Protein AF-A0A1V2YD77-F1 (afdb_monomer_lite)

Sequence (202 aa):
MKKLLLLTLISLTLCSCSNSQGATGESYEITDIARIEQYNQIAIDAVNKYFDITIDENLEFTKKALESYMPANDDTDELTYFANIFQASRALDDLVDGDISAYGVVLDANGVEINGLLVSILNDNLPIIEFTNEQLIQISETFLRKYDLIEDGDIITHIPAEKEFSSSSQITMQQFETTTHKFVIGISTQYNKVIYFEKVEK

pLDDT: mean 80.9, std 19.02, range [27.02, 97.94]

Foldseek 3Di:
DFDDPPPDVPPPPPPPPPPDPAEDKDKDWDPPPVVQVVQVVVQQVCCCVQFVDHDDPVDDWDKTKIFIWGDPDRPDHDTDGFWMKIKTADDCVPDDAQDWGMKIFIGGSVRPHTQKIATTTGHDDFDFADDDPVRVVVQVVCSCVVVVVDPDPWDKDKDPDDPPVDDDSQWDWTWIDTPFKIKIWIAGRRPRTTGIMGIDTD

Structure (mmCIF, N/CA/C/O backbone):
data_AF-A0A1V2YD77-F1
#
_entry.id   AF-A0A1V2YD77-F1
#
loop_
_atom_site.group_PDB
_atom_site.id
_atom_site.type_symbol
_atom_site.label_atom_id
_atom_site.label_alt_id
_atom_site.label_comp_id
_atom_site.label_asym_id
_atom_site.label_entity_id
_atom_site.label_seq_id
_atom_site.pdbx_PDB_ins_code
_atom_site.Cartn_x
_atom_site.Cartn_y
_atom_site.Cartn_z
_atom_site.occupancy
_atom_site.B_iso_or_equiv
_atom_site.auth_seq_id
_atom_site.auth_comp_id
_atom_site.auth_asym_id
_atom_site.auth_atom_id
_atom_site.pdbx_PDB_model_num
ATOM 1 N N . MET A 1 1 ? 1.797 26.488 -5.240 1.00 33.97 1 MET A N 1
ATOM 2 C CA . MET A 1 1 ? 2.794 25.435 -4.956 1.00 33.97 1 MET A CA 1
ATOM 3 C C . MET A 1 1 ? 2.011 24.158 -4.746 1.00 33.97 1 MET A C 1
ATOM 5 O O . MET A 1 1 ? 1.318 24.093 -3.739 1.00 33.97 1 MET A O 1
ATOM 9 N N . LYS A 1 2 ? 2.067 23.224 -5.703 1.00 28.14 2 LYS A N 1
ATOM 10 C CA . LYS A 1 2 ? 1.424 21.908 -5.588 1.00 28.14 2 LYS A CA 1
ATOM 11 C C . LYS A 1 2 ? 2.057 21.193 -4.385 1.00 28.14 2 LYS A C 1
ATOM 13 O O . LYS A 1 2 ? 3.286 21.106 -4.324 1.00 28.14 2 LYS A O 1
ATOM 18 N N . LYS A 1 3 ? 1.269 20.798 -3.382 1.00 28.50 3 LYS A N 1
ATOM 19 C CA . LYS A 1 3 ? 1.790 20.098 -2.198 1.00 28.50 3 LYS A CA 1
ATOM 20 C C . LYS A 1 3 ? 1.735 18.602 -2.471 1.00 28.50 3 LYS A C 1
ATOM 22 O O . LYS A 1 3 ? 0.666 18.012 -2.510 1.00 28.50 3 LYS A O 1
ATOM 27 N N . LEU A 1 4 ? 2.901 18.005 -2.684 1.00 31.98 4 LEU A N 1
ATOM 28 C CA . LEU A 1 4 ? 3.027 16.568 -2.866 1.00 31.98 4 LEU A CA 1
ATOM 29 C C . LEU A 1 4 ? 2.949 15.882 -1.502 1.00 31.98 4 LEU A C 1
ATOM 31 O O . LEU A 1 4 ? 3.769 16.147 -0.622 1.00 31.98 4 LEU A O 1
ATOM 35 N N . LEU A 1 5 ? 2.016 14.950 -1.358 1.00 34.91 5 LEU A N 1
ATOM 36 C CA . LEU A 1 5 ? 2.209 13.839 -0.442 1.00 34.91 5 LEU A CA 1
ATOM 37 C C . LEU A 1 5 ? 3.163 12.860 -1.113 1.00 34.91 5 LEU A C 1
ATOM 39 O O . LEU A 1 5 ? 2.752 11.982 -1.872 1.00 34.91 5 LEU A O 1
ATOM 43 N N . LEU A 1 6 ? 4.456 13.042 -0.847 1.00 31.81 6 LEU A N 1
ATOM 44 C CA . LEU A 1 6 ? 5.418 11.971 -1.038 1.00 31.81 6 LEU A CA 1
ATOM 45 C C . LEU A 1 6 ? 5.250 11.035 0.164 1.00 31.81 6 LEU A C 1
ATOM 47 O O . LEU A 1 6 ? 6.012 11.088 1.124 1.00 31.81 6 LEU A O 1
ATOM 51 N N . LEU A 1 7 ? 4.186 10.230 0.146 1.00 40.16 7 LEU A N 1
ATOM 52 C CA . LEU A 1 7 ? 4.217 8.969 0.872 1.00 40.16 7 LEU A CA 1
ATOM 53 C C . LEU A 1 7 ? 5.247 8.126 0.128 1.00 40.16 7 LEU A C 1
ATOM 55 O O . LEU A 1 7 ? 4.972 7.564 -0.928 1.00 40.16 7 LEU A O 1
ATOM 59 N N . THR A 1 8 ? 6.474 8.119 0.621 1.00 40.31 8 THR A N 1
ATOM 60 C CA . THR A 1 8 ? 7.371 7.007 0.333 1.00 40.31 8 THR A CA 1
ATOM 61 C C . THR A 1 8 ? 6.698 5.778 0.946 1.00 40.31 8 THR A C 1
ATOM 63 O O . THR A 1 8 ? 6.202 5.889 2.065 1.00 40.31 8 THR A O 1
ATOM 66 N N . LEU A 1 9 ? 6.638 4.629 0.259 1.00 45.47 9 LEU A N 1
ATOM 67 C CA . LEU A 1 9 ? 6.442 3.362 0.977 1.00 45.47 9 LEU A CA 1
ATOM 68 C C . LEU A 1 9 ? 7.599 3.297 1.955 1.00 45.47 9 LEU A C 1
ATOM 70 O O . LEU A 1 9 ? 8.756 3.174 1.546 1.00 45.47 9 LEU A O 1
ATOM 74 N N . ILE A 1 10 ? 7.300 3.533 3.225 1.00 47.22 10 ILE A N 1
ATOM 75 C CA . ILE A 1 10 ? 8.320 3.525 4.242 1.00 47.22 10 ILE A CA 1
ATOM 76 C C . ILE A 1 10 ? 8.457 2.050 4.582 1.00 47.22 10 ILE A C 1
ATOM 78 O O . ILE A 1 10 ? 7.918 1.560 5.557 1.00 47.22 10 ILE A O 1
ATOM 82 N N . SER A 1 11 ? 9.256 1.315 3.817 1.00 39.91 11 SER A N 1
ATOM 83 C CA . SER A 1 11 ? 9.717 -0.015 4.232 1.00 39.91 11 SER A CA 1
ATOM 84 C C . SER A 1 11 ? 10.620 0.036 5.489 1.00 39.91 11 SER A C 1
ATOM 86 O O . SER A 1 11 ? 11.461 -0.831 5.684 1.00 39.91 11 SER A O 1
ATOM 88 N N . LEU A 1 12 ? 10.491 1.080 6.320 1.00 39.88 12 LEU A N 1
ATOM 89 C CA . LEU A 1 12 ? 11.223 1.359 7.553 1.00 39.88 12 LEU A CA 1
ATOM 90 C C . LEU A 1 12 ? 10.279 1.594 8.760 1.00 39.88 12 LEU A C 1
ATOM 92 O O . LEU A 1 12 ? 10.775 1.793 9.864 1.00 39.88 12 LEU A O 1
ATOM 96 N N . THR A 1 13 ? 8.941 1.585 8.618 1.00 39.38 13 THR A N 1
ATOM 97 C CA . THR A 1 13 ? 8.031 2.134 9.655 1.00 39.38 13 THR A CA 1
ATOM 98 C C . THR A 1 13 ? 7.687 1.249 10.849 1.00 39.38 13 THR A C 1
ATOM 100 O O . THR A 1 13 ? 6.841 1.642 11.651 1.00 39.38 13 THR A O 1
ATOM 103 N N . LEU A 1 14 ? 8.357 0.113 11.055 1.00 37.72 14 LEU A N 1
ATOM 104 C CA . LEU A 1 14 ? 8.228 -0.641 12.313 1.00 37.72 14 LEU A CA 1
ATOM 105 C C . LEU A 1 14 ? 9.548 -1.062 12.962 1.00 37.72 14 LEU A C 1
ATOM 107 O O . LEU A 1 14 ? 9.517 -1.718 14.005 1.00 37.72 14 LEU A O 1
ATOM 111 N N . CYS A 1 15 ? 10.692 -0.578 12.464 1.00 31.86 15 CYS A N 1
ATOM 112 C CA . CYS A 1 15 ? 11.858 -0.461 13.328 1.00 31.86 15 CYS A CA 1
ATOM 113 C C . CYS A 1 15 ? 11.524 0.605 14.371 1.00 31.86 15 CYS A C 1
ATOM 115 O O . CYS A 1 15 ? 11.662 1.803 14.134 1.00 31.86 15 CYS A O 1
ATOM 117 N N . SER A 1 16 ? 11.057 0.168 15.540 1.00 27.02 16 SER A N 1
ATOM 118 C CA . SER A 1 16 ? 11.283 0.918 16.763 1.00 27.02 16 SER A CA 1
ATOM 119 C C . SER A 1 16 ? 12.749 1.334 16.750 1.00 27.02 16 SER A C 1
ATOM 121 O O . SER A 1 16 ? 13.630 0.494 16.905 1.00 27.02 16 SER A O 1
ATOM 123 N N . CYS A 1 17 ? 13.010 2.617 16.509 1.00 30.17 17 CYS A N 1
ATOM 124 C CA . CYS A 1 17 ? 14.312 3.224 16.700 1.00 30.17 17 CYS A CA 1
ATOM 125 C C . CYS A 1 17 ? 14.641 3.171 18.199 1.00 30.17 17 CYS A C 1
ATOM 127 O O . CYS A 1 17 ? 14.583 4.178 18.901 1.00 30.17 17 CYS A O 1
ATOM 129 N N . SER A 1 18 ? 14.993 1.995 18.721 1.00 27.50 18 SER A N 1
ATOM 130 C CA . SER A 1 18 ? 15.997 1.959 19.768 1.00 27.50 18 SER A CA 1
ATOM 131 C C . SER A 1 18 ? 17.297 2.380 19.103 1.00 27.50 18 SER A C 1
ATOM 133 O O . SER A 1 18 ? 17.710 1.799 18.108 1.00 27.50 18 SER A O 1
ATOM 135 N N . ASN A 1 19 ? 17.896 3.441 19.631 1.00 34.75 19 ASN A N 1
ATOM 136 C CA . ASN A 1 19 ? 19.157 4.032 19.201 1.00 34.75 19 ASN A CA 1
ATOM 137 C C . ASN A 1 19 ? 20.363 3.072 19.352 1.00 34.75 19 ASN A C 1
ATOM 139 O O . ASN A 1 19 ? 21.314 3.400 20.063 1.00 34.75 19 ASN A O 1
ATOM 143 N N . SER A 1 20 ? 20.360 1.899 18.720 1.00 31.45 20 SER A N 1
ATOM 144 C CA . SER A 1 20 ? 21.562 1.089 18.526 1.00 31.45 20 SER A CA 1
ATOM 145 C C . SER A 1 20 ? 22.173 1.456 17.174 1.00 31.45 20 SER A C 1
ATOM 147 O O . SER A 1 20 ? 21.648 1.172 16.103 1.00 31.45 20 SER A O 1
ATOM 149 N N . GLN A 1 21 ? 23.301 2.163 17.232 1.00 38.38 21 GLN A N 1
ATOM 150 C CA . GLN A 1 21 ? 24.232 2.246 16.111 1.00 38.38 21 GLN A CA 1
ATOM 151 C C . GLN A 1 21 ? 24.620 0.812 15.731 1.00 38.38 21 GLN A C 1
ATOM 153 O O . GLN A 1 21 ? 25.198 0.124 16.569 1.00 38.38 21 GLN A O 1
ATOM 158 N N . GLY A 1 22 ? 24.308 0.356 14.519 1.00 39.69 22 GLY A N 1
ATOM 159 C CA . GLY A 1 22 ? 24.700 -0.994 14.117 1.00 39.69 22 GLY A CA 1
ATOM 160 C C . GLY A 1 22 ? 24.403 -1.325 12.669 1.00 39.69 22 GLY A C 1
ATOM 161 O O . GLY A 1 22 ? 25.321 -1.346 11.861 1.00 39.69 22 GLY A O 1
ATOM 162 N N . ALA A 1 23 ? 23.137 -1.534 12.322 1.00 42.88 23 ALA A N 1
ATOM 163 C CA . ALA A 1 23 ? 22.804 -2.131 11.038 1.00 42.88 23 ALA A CA 1
ATOM 164 C C . ALA A 1 23 ? 21.654 -1.373 10.358 1.00 42.88 23 ALA A C 1
ATOM 166 O O . ALA A 1 23 ? 20.508 -1.386 1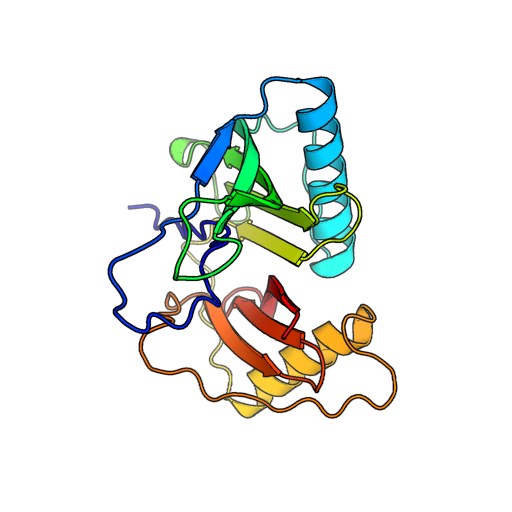0.801 1.00 42.88 23 ALA A O 1
ATOM 167 N N . THR A 1 24 ? 21.973 -0.648 9.287 1.00 60.59 24 THR A N 1
ATOM 168 C CA . THR A 1 24 ? 20.973 -0.033 8.407 1.00 60.59 24 THR A CA 1
ATOM 169 C C . THR A 1 24 ? 20.653 -1.009 7.287 1.00 60.59 24 THR A C 1
ATOM 171 O O . THR A 1 24 ? 21.578 -1.522 6.663 1.00 60.59 24 THR A O 1
ATOM 174 N N . GLY A 1 25 ? 19.369 -1.249 7.014 1.00 68.62 25 GLY A N 1
ATOM 175 C CA . GLY A 1 25 ? 18.967 -2.052 5.860 1.00 68.62 25 GLY A CA 1
ATOM 176 C C . GLY A 1 25 ? 19.518 -1.499 4.542 1.00 68.62 25 GLY A C 1
ATOM 177 O O . GLY A 1 25 ? 19.834 -0.312 4.425 1.00 68.62 25 GLY A O 1
ATOM 178 N N . GLU A 1 26 ? 19.611 -2.366 3.540 1.00 80.75 26 GLU A N 1
ATOM 179 C CA . GLU A 1 26 ? 20.078 -2.014 2.200 1.00 80.75 26 GLU A CA 1
ATOM 180 C C . GLU A 1 26 ? 18.960 -2.173 1.171 1.00 80.75 26 GLU A C 1
ATOM 182 O O . GLU A 1 26 ? 17.957 -2.857 1.386 1.00 80.75 26 GLU A O 1
ATOM 187 N N . SER A 1 27 ? 19.095 -1.496 0.033 1.00 82.38 27 SER A N 1
ATOM 188 C CA . SER A 1 27 ? 18.156 -1.655 -1.073 1.00 82.38 27 SER A CA 1
ATOM 189 C C . SER A 1 27 ? 18.864 -1.596 -2.413 1.00 82.38 27 SER A C 1
ATOM 191 O O . SER A 1 27 ? 19.685 -0.711 -2.658 1.00 82.38 27 SER A O 1
ATOM 193 N N . TYR A 1 28 ? 18.501 -2.524 -3.290 1.00 86.50 28 TYR A N 1
ATOM 194 C CA . TYR A 1 28 ? 19.116 -2.716 -4.595 1.00 86.50 28 TYR A CA 1
ATOM 195 C C . TYR A 1 28 ? 18.073 -2.553 -5.688 1.00 86.50 28 TYR A C 1
ATOM 197 O O . TYR A 1 28 ? 16.968 -3.076 -5.590 1.00 86.50 28 TYR A O 1
ATOM 205 N N . GLU A 1 29 ? 18.409 -1.804 -6.733 1.00 91.12 29 GLU A N 1
ATOM 206 C CA . GLU A 1 29 ? 17.484 -1.565 -7.835 1.00 91.12 29 GLU A CA 1
ATOM 207 C C . GLU A 1 29 ? 17.306 -2.812 -8.700 1.00 91.12 29 GLU A C 1
ATOM 209 O O . GLU A 1 29 ? 18.272 -3.434 -9.148 1.00 91.12 29 GLU A O 1
ATOM 214 N N . ILE A 1 30 ? 16.048 -3.151 -8.966 1.00 90.88 30 ILE A N 1
ATOM 215 C CA . ILE A 1 30 ? 15.689 -4.194 -9.917 1.00 90.88 30 ILE A CA 1
ATOM 216 C C . ILE A 1 30 ? 15.763 -3.577 -11.310 1.00 90.88 30 ILE A C 1
ATOM 218 O O . ILE A 1 30 ? 15.073 -2.605 -11.599 1.00 90.88 30 ILE A O 1
ATOM 222 N N . THR A 1 31 ? 16.588 -4.158 -12.179 1.00 95.50 31 THR A N 1
ATOM 223 C CA . THR A 1 31 ? 16.762 -3.712 -13.576 1.00 95.50 31 THR A CA 1
ATOM 224 C C . THR A 1 31 ? 16.041 -4.605 -14.588 1.00 95.50 31 THR A C 1
ATOM 226 O O . THR A 1 31 ? 15.964 -4.269 -15.770 1.00 95.50 31 THR A O 1
ATOM 229 N N . ASP A 1 32 ? 15.490 -5.734 -14.136 1.00 97.31 32 ASP A N 1
ATOM 230 C CA . ASP A 1 32 ? 14.681 -6.628 -14.960 1.00 97.31 32 ASP A CA 1
ATOM 231 C C . ASP A 1 32 ? 13.315 -5.995 -15.260 1.00 97.31 32 ASP A C 1
ATOM 233 O O . ASP A 1 32 ? 12.435 -5.924 -14.401 1.00 97.31 32 ASP A O 1
ATOM 237 N N . ILE A 1 33 ? 13.138 -5.567 -16.511 1.00 96.69 33 ILE A N 1
ATOM 238 C CA . ILE A 1 33 ? 11.918 -4.918 -17.000 1.00 96.69 33 ILE A CA 1
ATOM 239 C C . ILE A 1 33 ? 10.693 -5.824 -16.832 1.00 96.69 33 ILE A C 1
ATOM 241 O O . ILE A 1 33 ? 9.630 -5.331 -16.462 1.00 96.69 33 ILE A O 1
ATOM 245 N N . ALA A 1 34 ? 10.816 -7.136 -17.055 1.00 97.31 34 ALA A N 1
ATOM 246 C CA . ALA A 1 34 ? 9.675 -8.041 -16.929 1.00 97.31 34 ALA A CA 1
ATOM 247 C C . ALA A 1 34 ? 9.186 -8.115 -15.475 1.00 97.31 34 ALA A C 1
ATOM 249 O O . ALA A 1 34 ? 7.982 -8.085 -15.223 1.00 97.31 34 ALA A O 1
ATOM 250 N N . ARG A 1 35 ? 10.121 -8.136 -14.518 1.00 95.44 35 ARG A N 1
ATOM 251 C CA . ARG A 1 35 ? 9.813 -8.112 -13.083 1.00 95.44 35 ARG A CA 1
ATOM 252 C C . ARG A 1 35 ? 9.215 -6.775 -12.645 1.00 95.44 35 ARG A C 1
ATOM 254 O O . ARG A 1 35 ? 8.254 -6.762 -11.880 1.00 95.44 35 ARG A O 1
ATOM 261 N N . ILE A 1 36 ? 9.730 -5.657 -13.162 1.00 96.56 36 ILE A N 1
ATOM 262 C CA . ILE A 1 36 ? 9.160 -4.322 -12.911 1.00 96.56 36 ILE A CA 1
ATOM 263 C C . ILE A 1 36 ? 7.708 -4.257 -13.401 1.00 96.56 36 ILE A C 1
ATOM 265 O O . ILE A 1 36 ? 6.841 -3.787 -12.667 1.00 96.56 36 ILE A O 1
ATOM 269 N N . GLU A 1 37 ? 7.422 -4.743 -14.612 1.00 96.56 37 GLU A N 1
ATOM 270 C CA . GLU A 1 37 ? 6.060 -4.742 -15.162 1.00 96.56 37 GLU A CA 1
ATOM 271 C C . GLU A 1 37 ? 5.122 -5.709 -14.428 1.00 96.56 37 GLU A C 1
ATOM 273 O O . GLU A 1 37 ? 3.953 -5.391 -14.213 1.00 96.56 37 GLU A O 1
ATOM 278 N N . GLN A 1 38 ? 5.630 -6.851 -13.958 1.00 96.88 38 GLN A N 1
ATOM 279 C CA . GLN A 1 38 ? 4.863 -7.742 -13.088 1.00 96.88 38 GLN A CA 1
ATOM 280 C C . GLN A 1 38 ? 4.454 -7.036 -11.788 1.00 96.88 38 GLN A C 1
ATOM 282 O O . GLN A 1 38 ? 3.286 -7.081 -11.405 1.00 96.88 38 GLN A O 1
ATOM 287 N N . TYR A 1 39 ? 5.390 -6.364 -11.113 1.00 96.56 39 TYR A N 1
ATOM 288 C CA . TYR A 1 39 ? 5.086 -5.632 -9.880 1.00 96.56 39 TYR A CA 1
ATOM 289 C C . TYR A 1 39 ? 4.179 -4.429 -10.124 1.00 96.56 39 TYR A C 1
ATOM 291 O O . TYR A 1 39 ? 3.323 -4.135 -9.291 1.00 96.56 39 TYR A O 1
ATOM 299 N N . ASN A 1 40 ? 4.307 -3.781 -11.284 1.00 96.69 40 ASN A N 1
ATOM 300 C CA . ASN A 1 40 ? 3.376 -2.752 -11.721 1.00 96.69 40 ASN A CA 1
ATOM 301 C C . ASN A 1 40 ? 1.941 -3.284 -11.796 1.00 96.69 40 ASN A C 1
ATOM 303 O O . ASN A 1 40 ? 1.039 -2.667 -11.231 1.00 96.69 40 ASN A O 1
ATOM 307 N N . GLN A 1 41 ? 1.735 -4.440 -12.433 1.00 97.62 41 GLN A N 1
ATOM 308 C CA . GLN A 1 41 ? 0.405 -5.039 -12.533 1.00 97.62 41 GLN A CA 1
ATOM 309 C C . GLN A 1 41 ? -0.148 -5.427 -11.159 1.00 97.62 41 GLN A C 1
ATOM 311 O O . GLN A 1 41 ? -1.294 -5.111 -10.853 1.00 97.62 41 GLN A O 1
ATOM 316 N N . ILE A 1 42 ? 0.679 -6.034 -10.299 1.00 97.94 42 ILE A N 1
ATOM 317 C CA . ILE A 1 42 ? 0.280 -6.364 -8.922 1.00 97.94 42 ILE A CA 1
ATOM 318 C C . ILE A 1 42 ? -0.154 -5.099 -8.172 1.00 97.94 42 ILE A C 1
ATOM 320 O O . ILE A 1 42 ? -1.174 -5.114 -7.486 1.00 97.94 42 ILE A O 1
ATOM 324 N N . ALA A 1 43 ? 0.583 -3.995 -8.315 1.00 96.75 43 ALA A N 1
ATOM 325 C CA . ALA A 1 43 ? 0.234 -2.731 -7.679 1.00 96.75 43 ALA A CA 1
ATOM 326 C C . ALA A 1 43 ? -1.094 -2.162 -8.208 1.00 96.75 43 ALA A C 1
ATOM 328 O O . ALA A 1 43 ? -1.914 -1.712 -7.411 1.00 96.75 43 ALA A O 1
ATOM 329 N N . ILE A 1 44 ? -1.334 -2.207 -9.523 1.00 97.56 44 ILE A N 1
ATOM 330 C CA . ILE A 1 44 ? -2.591 -1.754 -10.144 1.00 97.56 44 ILE A CA 1
ATOM 331 C C . ILE A 1 44 ? -3.775 -2.582 -9.631 1.00 97.56 44 ILE A C 1
ATOM 333 O O . ILE A 1 44 ? -4.759 -2.017 -9.144 1.00 97.56 44 ILE A O 1
ATOM 337 N N . ASP A 1 45 ? -3.655 -3.909 -9.676 1.00 97.94 45 ASP A N 1
ATOM 338 C CA . ASP A 1 45 ? -4.692 -4.835 -9.219 1.00 97.94 45 ASP A CA 1
ATOM 339 C C . ASP A 1 45 ? -4.976 -4.642 -7.722 1.00 97.94 45 ASP A C 1
ATOM 341 O O . ASP A 1 45 ? -6.131 -4.635 -7.288 1.00 97.94 45 ASP A O 1
ATOM 345 N N . ALA A 1 46 ? -3.930 -4.422 -6.922 1.00 97.50 46 ALA A N 1
ATOM 346 C CA . ALA A 1 46 ? -4.044 -4.151 -5.497 1.00 97.50 46 ALA A CA 1
ATOM 347 C C . ALA A 1 46 ? -4.725 -2.807 -5.210 1.00 97.50 46 ALA A C 1
ATOM 349 O O . ALA A 1 46 ? -5.637 -2.757 -4.386 1.00 97.50 46 ALA A O 1
ATOM 350 N N . VAL A 1 47 ? -4.346 -1.723 -5.893 1.00 96.94 47 VAL A N 1
ATOM 351 C CA . VAL A 1 47 ? -5.013 -0.417 -5.741 1.00 96.94 47 VAL A CA 1
ATOM 352 C C . VAL A 1 47 ? -6.497 -0.529 -6.093 1.00 96.94 47 VAL A C 1
ATOM 354 O O . VAL A 1 47 ? -7.342 -0.024 -5.348 1.00 96.94 47 VAL A O 1
ATOM 357 N N . ASN A 1 48 ? -6.831 -1.252 -7.164 1.00 97.06 48 ASN A N 1
ATOM 358 C CA . ASN A 1 48 ? -8.219 -1.502 -7.534 1.00 97.06 48 ASN A CA 1
ATOM 359 C C . ASN A 1 48 ? -8.965 -2.296 -6.457 1.00 97.06 48 ASN A C 1
ATOM 361 O O . ASN A 1 48 ? -10.018 -1.861 -5.993 1.00 97.06 48 ASN A O 1
ATOM 365 N N . LYS A 1 49 ? -8.387 -3.412 -6.001 1.00 96.94 49 LYS A N 1
ATOM 366 C CA . LYS A 1 49 ? -8.990 -4.285 -4.990 1.00 96.94 49 LYS A CA 1
ATOM 367 C C . LYS A 1 49 ? -9.173 -3.578 -3.650 1.00 96.94 49 LYS A C 1
ATOM 369 O O . LYS A 1 49 ? -10.279 -3.574 -3.123 1.00 96.94 49 LYS A O 1
ATOM 374 N N . TYR A 1 50 ? -8.104 -3.028 -3.076 1.00 96.75 50 TYR A N 1
ATOM 375 C CA . TYR A 1 50 ? -8.094 -2.532 -1.699 1.00 96.75 50 TYR A CA 1
ATOM 376 C C . TYR A 1 50 ? -8.687 -1.124 -1.590 1.00 96.75 50 TYR A C 1
ATOM 378 O O . TYR A 1 50 ? -9.457 -0.852 -0.665 1.00 96.75 50 TYR A O 1
ATOM 386 N N . PHE A 1 51 ? -8.394 -0.232 -2.538 1.00 95.19 51 PHE A N 1
ATOM 387 C CA . PHE A 1 51 ? -8.803 1.173 -2.442 1.00 95.19 51 PHE A CA 1
ATOM 388 C C . PHE A 1 51 ? -9.988 1.545 -3.340 1.00 95.19 51 PHE A C 1
ATOM 390 O O . PHE A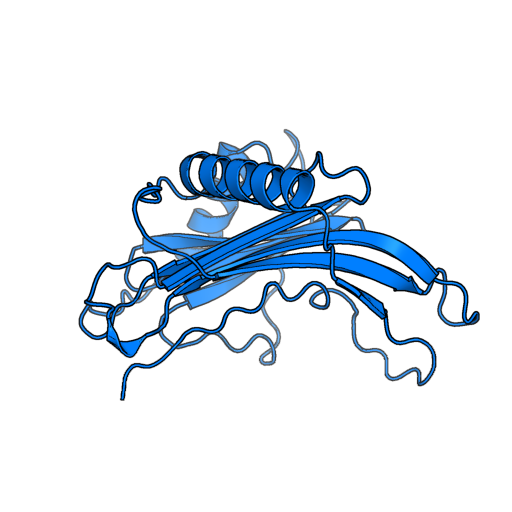 1 51 ? -10.527 2.650 -3.201 1.00 95.19 51 PHE A O 1
ATOM 397 N N . ASP A 1 52 ? -10.446 0.631 -4.207 1.00 94.19 52 ASP A N 1
ATOM 398 C CA . ASP A 1 52 ? -11.523 0.899 -5.167 1.00 94.19 52 ASP A CA 1
ATOM 399 C C . ASP A 1 52 ? -11.181 2.135 -6.024 1.00 94.19 52 ASP A C 1
ATOM 401 O O . ASP A 1 52 ? -11.917 3.124 -6.100 1.00 94.19 52 ASP A O 1
ATOM 405 N N . ILE A 1 53 ? -9.966 2.117 -6.580 1.00 93.69 53 ILE A N 1
ATOM 406 C CA . ILE A 1 53 ? -9.398 3.162 -7.437 1.00 93.69 53 ILE A CA 1
ATOM 407 C C . ILE A 1 53 ? -8.878 2.502 -8.714 1.00 93.69 53 ILE A C 1
ATOM 409 O O . ILE A 1 53 ? -8.181 1.494 -8.670 1.00 93.69 53 ILE A O 1
ATOM 413 N N . THR A 1 54 ? -9.226 3.065 -9.870 1.00 94.44 54 THR A N 1
ATOM 414 C CA . THR A 1 54 ? -8.741 2.578 -11.170 1.00 94.44 54 THR A CA 1
ATOM 415 C C . THR A 1 54 ? -7.532 3.396 -11.604 1.00 94.44 54 THR A C 1
ATOM 417 O O . THR A 1 54 ? -7.598 4.624 -11.622 1.00 94.44 54 THR A O 1
ATOM 420 N N . ILE A 1 55 ? -6.443 2.714 -11.956 1.00 93.25 55 ILE A N 1
ATOM 421 C CA . ILE A 1 55 ? -5.254 3.318 -12.561 1.00 93.25 55 ILE A CA 1
ATOM 422 C C . ILE A 1 55 ? -5.436 3.280 -14.079 1.00 93.25 55 ILE A C 1
ATOM 424 O O . ILE A 1 55 ? -5.705 2.217 -14.633 1.00 93.25 55 ILE A O 1
ATOM 428 N N . ASP A 1 56 ? -5.311 4.424 -14.753 1.00 89.50 56 ASP A N 1
ATOM 429 C CA . ASP A 1 56 ? -5.300 4.459 -16.219 1.00 89.50 56 ASP A CA 1
ATOM 430 C C . ASP A 1 56 ? -3.924 4.026 -16.735 1.00 89.50 56 ASP A C 1
ATOM 432 O O . ASP A 1 56 ? -2.939 4.758 -16.629 1.00 89.50 56 ASP A O 1
ATOM 436 N N . GLU A 1 57 ? -3.871 2.821 -17.294 1.00 87.06 57 GLU A N 1
ATOM 437 C CA . GLU A 1 57 ? -2.659 2.195 -17.827 1.00 87.06 57 GLU A CA 1
ATOM 438 C C . GLU A 1 57 ? -2.101 2.897 -19.074 1.00 87.06 57 GLU A C 1
ATOM 440 O O . GLU A 1 57 ? -0.953 2.665 -19.446 1.00 87.06 57 GLU A O 1
ATOM 445 N N . ASN A 1 58 ? -2.882 3.770 -19.722 1.00 88.00 58 ASN A N 1
ATOM 446 C CA . ASN A 1 58 ? -2.409 4.542 -20.874 1.00 88.00 58 ASN A CA 1
ATOM 447 C C . ASN A 1 58 ? -1.558 5.751 -20.464 1.00 88.00 58 ASN A C 1
ATOM 449 O O . ASN A 1 58 ? -0.953 6.396 -21.323 1.00 88.00 58 ASN A O 1
ATOM 453 N N . LEU A 1 59 ? -1.534 6.092 -19.174 1.00 87.25 59 LEU A N 1
ATOM 454 C CA . LEU A 1 59 ? -0.713 7.177 -18.658 1.00 87.25 59 LEU A CA 1
ATOM 455 C C . LEU A 1 59 ? 0.723 6.699 -18.446 1.00 87.25 59 LEU A C 1
ATOM 457 O O . LEU A 1 59 ? 0.978 5.639 -17.877 1.00 87.25 59 LEU A O 1
ATOM 461 N N . GLU A 1 60 ? 1.682 7.523 -18.858 1.00 89.12 60 GLU A N 1
ATOM 462 C CA . GLU A 1 60 ? 3.092 7.229 -18.626 1.00 89.12 60 GLU A CA 1
ATOM 463 C C . GLU A 1 60 ? 3.464 7.500 -17.164 1.00 89.12 60 GLU A C 1
ATOM 465 O O . GLU A 1 60 ? 3.441 8.642 -16.698 1.00 89.12 60 GLU A O 1
ATOM 470 N N . PHE A 1 61 ? 3.843 6.439 -16.450 1.00 90.50 61 PHE A N 1
ATOM 471 C CA . PHE A 1 61 ? 4.441 6.506 -15.119 1.00 90.50 61 PHE A CA 1
ATOM 472 C C . PHE A 1 61 ? 5.932 6.173 -15.191 1.00 90.50 61 PHE A C 1
ATOM 474 O O . PHE A 1 61 ? 6.345 5.223 -15.857 1.00 90.50 61 PHE A O 1
ATOM 481 N N . THR A 1 62 ? 6.744 6.907 -14.432 1.00 92.69 62 THR A N 1
ATOM 482 C CA . THR A 1 62 ? 8.111 6.484 -14.120 1.00 92.69 62 THR A CA 1
ATOM 483 C C . THR A 1 62 ? 8.039 5.358 -13.099 1.00 92.69 62 THR A C 1
ATOM 485 O O . THR A 1 62 ? 7.603 5.576 -11.969 1.00 92.69 62 THR A O 1
ATOM 488 N N . LYS A 1 63 ? 8.452 4.156 -13.502 1.00 93.44 63 LYS A N 1
ATOM 489 C CA . LYS A 1 63 ? 8.419 2.945 -12.676 1.00 93.44 63 LYS A CA 1
ATOM 490 C C . LYS A 1 63 ? 9.789 2.689 -12.061 1.00 93.44 63 LYS A C 1
ATOM 492 O O . LYS A 1 63 ? 10.807 2.823 -12.737 1.00 93.44 63 LYS A O 1
ATOM 497 N N . LYS A 1 64 ? 9.814 2.295 -10.792 1.00 90.94 64 LYS A N 1
ATOM 498 C CA . LYS A 1 64 ? 11.021 1.879 -10.076 1.00 90.94 64 LYS A CA 1
ATOM 499 C C . LYS A 1 64 ? 10.694 0.705 -9.168 1.00 90.94 64 LYS A C 1
ATOM 501 O O . LYS A 1 64 ? 9.685 0.740 -8.467 1.00 90.94 64 LYS A O 1
ATOM 506 N N . ALA A 1 65 ? 11.571 -0.293 -9.145 1.00 92.31 65 ALA A N 1
ATOM 507 C CA . ALA A 1 65 ? 11.467 -1.413 -8.224 1.00 92.31 65 ALA A CA 1
ATOM 508 C C . ALA A 1 65 ? 12.789 -1.658 -7.485 1.00 92.31 65 ALA A C 1
ATOM 510 O O . ALA A 1 65 ? 13.869 -1.410 -8.023 1.00 92.31 65 ALA A O 1
ATOM 511 N N . LEU A 1 66 ? 12.693 -2.119 -6.242 1.00 91.06 66 LEU A N 1
ATOM 512 C CA . LEU A 1 66 ? 13.810 -2.353 -5.336 1.00 91.06 66 LEU A CA 1
ATOM 513 C C . LEU A 1 66 ? 13.654 -3.707 -4.641 1.00 91.06 66 LEU A C 1
ATOM 515 O O . LEU A 1 66 ? 12.554 -4.076 -4.235 1.00 91.06 66 LEU A O 1
ATOM 519 N N . GLU A 1 67 ? 14.762 -4.403 -4.438 1.00 89.25 67 GLU A N 1
ATOM 520 C CA . GLU A 1 67 ? 14.888 -5.439 -3.417 1.00 89.25 67 GLU A CA 1
ATOM 521 C C . GLU A 1 67 ? 15.355 -4.782 -2.121 1.00 89.25 67 GLU A C 1
ATOM 523 O O . GLU A 1 67 ? 16.313 -4.011 -2.137 1.00 89.25 67 GLU A O 1
ATOM 528 N N . SER A 1 68 ? 14.686 -5.074 -1.012 1.00 86.25 68 SER A N 1
ATOM 529 C CA . SER A 1 68 ? 14.996 -4.537 0.308 1.00 86.25 68 SER A CA 1
ATOM 530 C C . SER A 1 68 ? 15.534 -5.639 1.208 1.00 86.25 68 SER A C 1
ATOM 532 O O . SER A 1 68 ? 14.963 -6.730 1.281 1.00 86.25 68 SER A O 1
ATOM 534 N N . TYR A 1 69 ? 16.633 -5.340 1.889 1.00 85.31 69 TYR A N 1
ATOM 535 C CA . TYR A 1 69 ? 17.324 -6.244 2.789 1.00 85.31 69 TYR A CA 1
ATOM 536 C C . TYR A 1 69 ? 17.399 -5.614 4.175 1.00 85.31 69 TYR A C 1
ATOM 538 O O . TYR A 1 69 ? 17.692 -4.424 4.310 1.00 85.31 69 TYR A O 1
ATOM 546 N N . MET A 1 70 ? 17.156 -6.416 5.204 1.00 80.81 70 MET A N 1
ATOM 547 C CA . MET A 1 70 ? 17.220 -5.990 6.599 1.00 80.81 70 MET A CA 1
ATOM 548 C C . MET A 1 70 ? 18.289 -6.779 7.353 1.00 80.81 70 MET A C 1
ATOM 550 O O . MET A 1 70 ? 18.559 -7.924 6.989 1.00 80.81 70 MET A O 1
ATOM 554 N N . PRO A 1 71 ? 18.892 -6.204 8.403 1.00 76.25 71 PRO A N 1
ATOM 555 C CA . PRO A 1 71 ? 19.799 -6.944 9.272 1.00 76.25 71 PRO A CA 1
ATOM 556 C C . PRO A 1 71 ? 19.108 -8.183 9.843 1.00 76.25 71 PRO A C 1
ATOM 558 O O . PRO A 1 71 ? 17.976 -8.100 10.318 1.00 76.25 71 PRO A O 1
ATOM 561 N N . ALA A 1 72 ? 19.779 -9.333 9.801 1.00 72.31 72 ALA A N 1
ATOM 562 C CA . ALA A 1 72 ? 19.259 -10.573 10.377 1.00 72.31 72 ALA A CA 1
ATOM 563 C C . ALA A 1 72 ? 19.132 -10.482 11.910 1.00 72.31 72 ALA A C 1
ATOM 565 O O . ALA A 1 72 ? 18.285 -11.136 12.518 1.00 72.31 72 ALA A O 1
ATOM 566 N N . ASN A 1 73 ? 20.004 -9.689 12.535 1.00 70.50 73 ASN A N 1
ATOM 567 C CA . ASN A 1 73 ? 19.987 -9.316 13.945 1.00 70.50 73 ASN A CA 1
ATOM 568 C C . ASN A 1 73 ? 20.845 -8.052 14.146 1.00 70.50 73 ASN A C 1
ATOM 570 O O . ASN A 1 73 ? 21.623 -7.680 13.268 1.00 70.50 73 ASN A O 1
ATOM 574 N N . ASP A 1 74 ? 20.739 -7.430 15.319 1.00 68.19 74 ASP A N 1
ATOM 575 C CA . ASP A 1 74 ? 21.458 -6.189 15.652 1.00 68.19 74 ASP A CA 1
ATOM 576 C C . ASP A 1 74 ? 22.981 -6.372 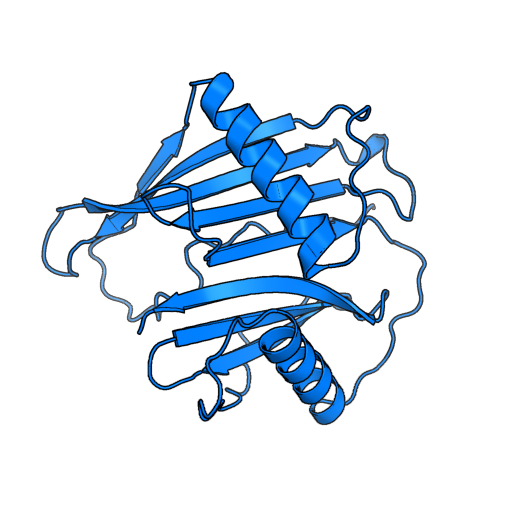15.836 1.00 68.19 74 ASP A C 1
ATOM 578 O O . ASP A 1 74 ? 23.714 -5.386 15.922 1.00 68.19 74 ASP A O 1
ATOM 582 N N . ASP A 1 75 ? 23.460 -7.619 15.902 1.00 69.06 75 ASP A N 1
ATOM 583 C CA . ASP A 1 75 ? 24.835 -7.985 16.266 1.00 69.06 75 ASP A CA 1
ATOM 584 C C . ASP A 1 75 ? 25.683 -8.453 15.065 1.00 69.06 75 ASP A C 1
ATOM 586 O O . ASP A 1 75 ? 26.851 -8.822 15.233 1.00 69.06 75 ASP A O 1
ATOM 590 N N . THR A 1 76 ? 25.119 -8.475 13.853 1.00 64.81 76 THR A N 1
ATOM 591 C CA . THR A 1 76 ? 25.796 -8.958 12.642 1.00 64.81 76 THR A CA 1
ATOM 592 C C . THR A 1 76 ? 25.578 -8.024 11.457 1.00 64.81 76 THR A C 1
ATOM 594 O O . THR A 1 76 ? 24.515 -7.434 11.299 1.00 64.81 76 THR A O 1
ATOM 597 N N . ASP A 1 77 ? 26.572 -7.963 10.568 1.00 73.81 77 ASP A N 1
ATOM 598 C CA . ASP A 1 77 ? 26.456 -7.296 9.261 1.00 73.81 77 ASP A CA 1
ATOM 599 C C . ASP A 1 77 ? 25.706 -8.172 8.228 1.00 73.81 77 ASP A C 1
ATOM 601 O O . ASP A 1 77 ? 25.736 -7.901 7.027 1.00 73.81 77 ASP A O 1
ATOM 605 N N . GLU A 1 78 ? 25.082 -9.276 8.658 1.00 80.12 78 GLU A N 1
ATOM 606 C CA . GLU A 1 78 ? 24.368 -10.182 7.762 1.00 80.12 78 GLU A CA 1
ATOM 607 C C . GLU A 1 78 ? 23.006 -9.597 7.394 1.00 80.12 78 GLU A C 1
ATOM 609 O O . GLU A 1 78 ? 22.171 -9.300 8.250 1.00 80.12 78 GLU A O 1
ATOM 614 N N . LEU A 1 79 ? 22.774 -9.465 6.092 1.00 81.69 79 LEU A N 1
ATOM 615 C CA . LEU A 1 79 ? 21.537 -8.945 5.539 1.00 81.69 79 LEU A CA 1
ATOM 616 C C . LEU A 1 79 ? 20.654 -10.086 5.039 1.00 81.69 79 LEU A C 1
ATOM 618 O O . LEU A 1 79 ? 21.067 -10.909 4.224 1.00 81.69 79 LEU A O 1
ATOM 622 N N . THR A 1 80 ? 19.408 -10.095 5.499 1.00 83.50 80 THR A N 1
ATOM 623 C CA . THR A 1 80 ? 18.361 -11.001 5.035 1.00 83.50 80 THR A CA 1
ATOM 624 C C . THR A 1 80 ? 17.478 -10.284 4.032 1.00 83.50 80 THR A C 1
ATOM 626 O O . THR A 1 80 ? 17.038 -9.154 4.257 1.00 83.50 80 THR A O 1
ATOM 629 N N . TYR A 1 81 ? 17.205 -10.951 2.914 1.00 86.12 81 TYR A N 1
ATOM 630 C CA . TYR A 1 81 ? 16.257 -10.449 1.933 1.00 86.12 81 TYR A CA 1
ATOM 631 C C . TYR A 1 81 ? 14.854 -10.397 2.541 1.00 86.12 81 TYR A C 1
ATOM 633 O O . TYR A 1 81 ? 14.332 -11.415 2.991 1.00 86.12 81 TYR A O 1
ATOM 641 N N . PHE A 1 82 ? 14.268 -9.203 2.574 1.00 83.56 82 PHE A N 1
ATOM 642 C CA . PHE A 1 82 ? 13.061 -8.921 3.342 1.00 83.56 82 PHE A CA 1
ATOM 643 C C . PHE A 1 82 ? 11.843 -8.687 2.446 1.00 83.56 82 PHE A C 1
ATOM 645 O O . PHE A 1 82 ? 10.790 -9.286 2.659 1.00 83.56 82 PHE A O 1
ATOM 652 N N . ALA A 1 83 ? 11.975 -7.827 1.435 1.00 89.19 83 ALA A N 1
ATOM 653 C CA . ALA A 1 83 ? 10.826 -7.377 0.658 1.00 89.19 83 ALA A CA 1
ATOM 654 C C . ALA A 1 83 ? 11.191 -6.916 -0.753 1.00 89.19 83 ALA A C 1
ATOM 656 O O . ALA A 1 83 ? 12.336 -6.584 -1.059 1.00 89.19 83 ALA A O 1
ATOM 657 N N . ASN A 1 84 ? 10.173 -6.821 -1.601 1.00 91.31 84 ASN A N 1
ATOM 658 C CA . ASN A 1 84 ? 10.226 -6.104 -2.866 1.00 91.31 84 ASN A CA 1
ATOM 659 C C . ASN A 1 84 ? 9.409 -4.822 -2.758 1.00 91.31 84 ASN A C 1
ATOM 661 O O . ASN A 1 84 ? 8.287 -4.847 -2.267 1.00 91.31 84 ASN A O 1
ATOM 665 N N . ILE A 1 85 ? 9.930 -3.711 -3.259 1.00 91.75 85 ILE A N 1
ATOM 666 C CA . ILE A 1 85 ? 9.228 -2.427 -3.266 1.00 91.75 85 ILE A CA 1
ATOM 667 C C . ILE A 1 85 ? 9.056 -2.007 -4.712 1.00 91.75 85 ILE A C 1
ATOM 669 O O . ILE A 1 85 ? 10.032 -1.949 -5.452 1.00 91.75 85 ILE A O 1
ATOM 673 N N . PHE A 1 86 ? 7.837 -1.674 -5.109 1.00 94.56 86 PHE A N 1
ATOM 674 C CA . PHE A 1 86 ? 7.551 -1.072 -6.401 1.00 94.56 86 PHE A CA 1
ATOM 675 C C . PHE A 1 86 ? 6.872 0.277 -6.206 1.00 94.56 86 PHE A C 1
ATOM 677 O O . PHE A 1 86 ? 5.981 0.428 -5.371 1.00 94.56 86 PHE A O 1
ATOM 684 N N . GLN A 1 87 ? 7.272 1.250 -7.017 1.00 92.31 87 GLN A N 1
ATOM 685 C CA . GLN A 1 87 ? 6.639 2.555 -7.089 1.00 92.31 87 GLN A CA 1
ATOM 686 C C . GLN A 1 87 ? 6.521 3.020 -8.539 1.00 92.31 87 GLN A C 1
ATOM 688 O O . GLN A 1 87 ? 7.423 2.830 -9.359 1.00 92.31 87 GLN A O 1
ATOM 693 N N . ALA A 1 88 ? 5.419 3.695 -8.823 1.00 92.44 88 ALA A N 1
ATOM 694 C CA . ALA A 1 88 ? 5.142 4.367 -10.075 1.00 92.44 88 ALA A CA 1
ATOM 695 C C . ALA A 1 88 ? 4.746 5.810 -9.768 1.00 92.44 88 ALA A C 1
ATOM 697 O O . ALA A 1 88 ? 3.913 6.048 -8.893 1.00 92.44 88 ALA A O 1
ATOM 698 N N . SER A 1 89 ? 5.336 6.781 -10.462 1.00 91.25 89 SER A N 1
ATOM 699 C CA . SER A 1 89 ? 5.039 8.201 -10.242 1.00 91.25 89 SER A CA 1
ATOM 700 C C . SER A 1 89 ? 5.017 9.016 -11.530 1.00 91.25 89 SER A C 1
ATOM 702 O O . SER A 1 89 ? 5.632 8.658 -12.536 1.00 91.25 89 SER A O 1
ATOM 704 N N . ARG A 1 90 ? 4.286 10.131 -11.497 1.00 86.19 90 ARG A N 1
ATOM 705 C CA . ARG A 1 90 ? 4.206 11.118 -12.579 1.00 86.19 90 ARG A CA 1
ATOM 706 C C . ARG A 1 90 ? 4.814 12.438 -12.134 1.00 86.19 90 ARG A C 1
ATOM 708 O O . ARG A 1 90 ? 4.746 12.808 -10.961 1.00 86.19 90 ARG A O 1
ATOM 715 N N . ALA A 1 91 ? 5.385 13.168 -13.088 1.00 82.00 91 ALA A N 1
ATOM 716 C CA . ALA A 1 91 ? 5.802 14.541 -12.852 1.00 82.00 91 ALA A CA 1
ATOM 717 C C . ALA A 1 91 ? 4.574 15.391 -12.492 1.00 82.00 91 ALA A C 1
ATOM 719 O O . ALA A 1 91 ? 3.551 15.341 -13.170 1.00 82.00 91 ALA A O 1
ATOM 720 N N . LEU A 1 92 ? 4.680 16.174 -11.418 1.00 72.94 92 LEU A N 1
ATOM 721 C CA . LEU A 1 92 ? 3.558 16.948 -10.881 1.00 72.94 92 LEU A CA 1
ATOM 722 C C . LEU A 1 92 ? 3.049 18.028 -11.826 1.00 72.94 92 LEU A C 1
ATOM 724 O O . LEU A 1 92 ? 1.909 18.467 -11.686 1.00 72.94 92 LEU A O 1
ATOM 728 N N . ASP A 1 93 ? 3.894 18.508 -12.729 1.00 76.69 93 ASP A N 1
ATOM 729 C CA . ASP A 1 93 ? 3.620 19.688 -13.542 1.00 76.69 93 ASP A CA 1
ATOM 730 C C . ASP A 1 93 ? 2.424 19.460 -14.477 1.00 76.69 93 ASP A C 1
ATOM 732 O O . ASP A 1 93 ? 1.586 20.355 -14.609 1.00 76.69 93 ASP A O 1
ATOM 736 N N . ASP A 1 94 ? 2.261 18.223 -14.954 1.00 75.56 94 ASP A N 1
ATOM 737 C CA . ASP A 1 94 ? 1.208 17.793 -15.883 1.00 75.56 94 ASP A CA 1
ATOM 738 C C . ASP A 1 94 ? -0.076 17.302 -15.195 1.00 75.56 94 ASP A C 1
ATOM 740 O O . ASP A 1 94 ? -1.027 16.910 -15.869 1.00 75.56 94 ASP A O 1
ATOM 744 N N . LEU A 1 95 ? -0.112 17.302 -13.859 1.00 80.69 95 LEU A N 1
ATOM 745 C CA . LEU A 1 95 ? -1.246 16.790 -13.089 1.00 80.69 95 LEU A CA 1
ATOM 746 C C . LEU A 1 95 ? -2.271 17.877 -12.764 1.00 80.69 95 LEU A C 1
ATOM 748 O O . LEU A 1 95 ? -1.908 19.007 -12.395 1.00 80.69 95 LEU A O 1
ATOM 752 N N . VAL A 1 96 ? -3.543 17.489 -12.820 1.00 84.94 96 VAL A N 1
ATOM 753 C CA . VAL A 1 96 ? -4.697 18.264 -12.345 1.00 84.94 96 VAL A CA 1
ATOM 754 C C . VAL A 1 96 ? -5.360 17.589 -11.140 1.00 84.94 96 VAL A C 1
ATOM 756 O O . VAL A 1 96 ? -5.054 16.448 -10.801 1.00 84.94 96 VAL A O 1
ATOM 759 N N . ASP A 1 97 ? -6.248 18.309 -10.451 1.00 84.31 97 ASP A N 1
ATOM 760 C CA . ASP A 1 97 ? -6.969 17.765 -9.295 1.00 84.31 97 ASP A CA 1
ATOM 761 C C . ASP A 1 97 ? -7.726 16.478 -9.654 1.00 84.31 97 ASP A C 1
ATOM 763 O O . ASP A 1 97 ? -8.451 16.421 -10.647 1.00 84.31 97 ASP A O 1
ATOM 767 N N . GLY A 1 98 ? -7.590 15.466 -8.799 1.00 83.19 98 GLY A N 1
ATOM 768 C CA . GLY A 1 98 ? -8.154 14.132 -8.990 1.00 83.19 98 GLY A CA 1
ATOM 769 C C . GLY A 1 98 ? -7.215 13.158 -9.702 1.00 83.19 98 GLY A C 1
ATOM 770 O O . GLY A 1 98 ? -7.466 11.954 -9.648 1.00 83.19 98 GLY A O 1
ATOM 771 N N . ASP A 1 99 ? -6.122 13.634 -10.305 1.00 87.19 99 ASP A N 1
ATOM 772 C CA . ASP A 1 99 ? -5.155 12.752 -10.952 1.00 87.19 99 ASP A CA 1
ATOM 773 C C . ASP A 1 99 ? -4.372 11.924 -9.936 1.00 87.19 99 ASP A C 1
ATOM 775 O O . ASP A 1 99 ? -3.942 12.402 -8.883 1.00 87.19 99 ASP A O 1
ATOM 779 N N . ILE A 1 100 ? -4.088 10.680 -10.306 1.00 89.06 100 ILE A N 1
ATOM 780 C CA . ILE A 1 100 ? -3.171 9.826 -9.556 1.00 89.06 100 ILE A CA 1
ATOM 781 C C . ILE A 1 100 ? -1.742 10.258 -9.887 1.00 89.06 100 ILE A C 1
ATOM 783 O O . ILE A 1 100 ? -1.288 10.183 -11.030 1.00 89.06 100 ILE A O 1
ATOM 787 N N . SER A 1 101 ? -1.043 10.735 -8.860 1.00 88.38 101 SER A N 1
ATOM 788 C CA . SER A 1 101 ? 0.335 11.224 -8.940 1.00 88.38 101 SER A CA 1
ATOM 789 C C . SER A 1 101 ? 1.364 10.127 -8.687 1.00 88.38 101 SER A C 1
ATOM 791 O O . SER A 1 101 ? 2.452 10.161 -9.263 1.00 88.38 101 SER A O 1
ATOM 793 N N . ALA A 1 102 ? 1.015 9.147 -7.851 1.00 90.38 102 ALA A N 1
ATOM 794 C CA . ALA A 1 102 ? 1.844 7.987 -7.578 1.00 90.38 102 ALA A CA 1
ATOM 795 C C . ALA A 1 102 ? 1.022 6.819 -7.028 1.00 90.38 102 ALA A C 1
ATOM 797 O O . ALA A 1 102 ? -0.037 7.015 -6.433 1.00 90.38 102 ALA A O 1
ATOM 798 N N . TYR A 1 103 ? 1.546 5.612 -7.181 1.00 93.31 103 TYR A N 1
ATOM 799 C CA . TYR A 1 103 ? 1.091 4.413 -6.486 1.00 93.31 103 TYR A CA 1
ATOM 800 C C . TYR A 1 103 ? 2.283 3.492 -6.236 1.00 93.31 103 TYR A C 1
ATOM 802 O O . TYR A 1 103 ? 3.332 3.622 -6.872 1.00 93.31 103 TYR A O 1
ATOM 810 N N . GLY A 1 104 ? 2.140 2.560 -5.306 1.00 93.19 104 GLY A N 1
ATOM 811 C CA . GLY A 1 104 ? 3.193 1.596 -5.039 1.00 93.19 104 GLY A CA 1
ATOM 812 C C . GLY A 1 104 ? 2.724 0.450 -4.170 1.00 93.19 104 GLY A C 1
ATOM 813 O O . GLY A 1 104 ? 1.693 0.549 -3.505 1.00 93.19 104 GLY A O 1
ATOM 814 N N . VAL A 1 105 ? 3.521 -0.611 -4.157 1.00 94.62 105 VAL A N 1
ATOM 815 C CA . VAL A 1 105 ? 3.278 -1.823 -3.380 1.00 94.62 105 VAL A CA 1
ATOM 816 C C . VAL A 1 105 ? 4.579 -2.296 -2.731 1.00 94.62 105 VAL A C 1
ATOM 818 O O . VAL A 1 105 ? 5.655 -2.179 -3.319 1.00 94.62 105 VAL A O 1
ATOM 821 N N . VAL A 1 106 ? 4.479 -2.825 -1.517 1.00 92.88 106 VAL A N 1
ATOM 822 C CA . VAL A 1 106 ? 5.527 -3.612 -0.862 1.00 92.88 106 VAL A CA 1
ATOM 823 C C . VAL A 1 106 ? 5.055 -5.056 -0.858 1.00 92.88 106 VAL A C 1
ATOM 825 O O . VAL A 1 106 ? 3.967 -5.353 -0.362 1.00 92.88 106 VAL A O 1
ATOM 828 N N . LEU A 1 107 ? 5.869 -5.937 -1.422 1.00 92.88 107 LEU A N 1
ATOM 829 C CA . LEU A 1 107 ? 5.636 -7.371 -1.460 1.00 92.88 107 LEU A CA 1
ATOM 830 C C . LEU A 1 107 ? 6.626 -8.080 -0.539 1.00 92.88 107 LEU A C 1
ATOM 832 O O . LEU A 1 107 ? 7.722 -7.570 -0.299 1.00 92.88 107 LEU A O 1
ATOM 836 N N . ASP A 1 108 ? 6.276 -9.272 -0.074 1.00 90.75 108 ASP A N 1
ATOM 837 C CA . ASP A 1 108 ? 7.226 -10.167 0.583 1.00 90.75 108 ASP A CA 1
ATOM 838 C C . ASP A 1 108 ? 8.427 -10.500 -0.326 1.00 90.75 108 ASP A C 1
ATOM 840 O O . ASP A 1 108 ? 8.460 -10.188 -1.525 1.00 90.75 108 ASP A O 1
ATOM 844 N N . ALA A 1 109 ? 9.446 -11.145 0.241 1.00 89.00 109 ALA A N 1
ATOM 845 C CA . ALA A 1 109 ? 10.644 -11.549 -0.493 1.00 89.00 109 ALA A CA 1
ATOM 846 C C . ALA A 1 109 ? 10.326 -12.418 -1.730 1.00 89.00 109 ALA A C 1
ATOM 848 O O . ALA A 1 109 ? 11.010 -12.306 -2.749 1.00 89.00 109 ALA A O 1
ATOM 849 N N . ASN A 1 110 ? 9.259 -13.229 -1.686 1.00 90.69 110 ASN A N 1
ATOM 850 C CA . ASN A 1 110 ? 8.845 -14.059 -2.822 1.00 90.69 110 ASN A CA 1
ATOM 851 C C . ASN A 1 110 ? 8.051 -13.286 -3.890 1.00 90.69 110 ASN A C 1
ATOM 853 O O . ASN A 1 110 ? 7.823 -13.822 -4.976 1.00 90.69 110 ASN A O 1
ATOM 857 N N . GLY A 1 111 ? 7.642 -12.044 -3.611 1.00 88.12 111 GLY A N 1
ATOM 858 C CA . GLY A 1 111 ? 6.890 -11.199 -4.539 1.00 88.12 111 GLY A CA 1
ATOM 859 C C . GLY A 1 111 ? 5.425 -11.615 -4.705 1.00 88.12 111 GLY A C 1
ATOM 860 O O . GLY A 1 111 ? 4.847 -11.380 -5.765 1.00 88.12 111 GLY A O 1
ATOM 861 N N . VAL A 1 112 ? 4.843 -12.268 -3.697 1.00 88.81 112 VAL A N 1
ATOM 862 C CA . VAL A 1 112 ? 3.492 -12.844 -3.725 1.00 88.81 112 VAL A CA 1
ATOM 863 C C . VAL A 1 112 ? 2.554 -12.120 -2.762 1.00 88.81 112 VAL A C 1
ATOM 865 O O . VAL A 1 112 ? 1.443 -11.762 -3.151 1.00 88.81 112 VAL A O 1
ATOM 868 N N . GLU A 1 113 ? 2.972 -11.908 -1.516 1.00 92.75 113 GLU A N 1
ATOM 869 C CA . GLU A 1 113 ? 2.122 -11.318 -0.480 1.00 92.75 113 GLU A CA 1
ATOM 870 C C . GLU A 1 113 ? 2.294 -9.802 -0.420 1.00 92.75 113 GLU A C 1
ATOM 872 O O . GLU A 1 113 ? 3.414 -9.303 -0.426 1.00 92.75 113 GLU A O 1
ATOM 877 N N . ILE A 1 114 ? 1.184 -9.063 -0.341 1.00 94.62 114 ILE A N 1
ATOM 878 C CA . ILE A 1 114 ? 1.195 -7.602 -0.227 1.00 94.62 114 ILE A CA 1
ATOM 879 C C . ILE A 1 114 ? 1.300 -7.206 1.246 1.00 94.62 114 ILE A C 1
ATOM 881 O O . ILE A 1 114 ? 0.329 -7.301 1.996 1.00 94.62 114 ILE A O 1
ATOM 885 N N . ASN A 1 115 ? 2.463 -6.680 1.617 1.00 91.94 115 ASN A N 1
ATOM 886 C CA . ASN A 1 115 ? 2.744 -6.139 2.945 1.00 91.94 115 ASN A CA 1
ATOM 887 C C . ASN A 1 115 ? 2.547 -4.624 3.019 1.00 91.94 115 ASN A C 1
ATOM 889 O O . ASN A 1 115 ? 2.472 -4.069 4.108 1.00 91.94 115 ASN A O 1
ATOM 893 N N . GLY A 1 116 ? 2.431 -3.935 1.887 1.00 91.94 116 GLY A N 1
ATOM 894 C CA . GLY A 1 116 ? 2.122 -2.513 1.881 1.00 91.94 116 GLY A CA 1
ATOM 895 C C . GLY A 1 116 ? 1.568 -2.043 0.553 1.00 91.94 116 GLY A C 1
ATOM 896 O O . GLY A 1 116 ? 1.873 -2.606 -0.495 1.00 91.94 116 GLY A O 1
ATOM 897 N N . LEU A 1 117 ? 0.747 -1.004 0.591 1.00 94.81 117 LEU A N 1
ATOM 898 C CA . LEU A 1 117 ? 0.124 -0.420 -0.586 1.00 94.81 117 LEU A CA 1
ATOM 899 C C . LEU A 1 117 ? -0.100 1.066 -0.351 1.00 94.81 117 LEU A C 1
ATOM 901 O O . LEU A 1 117 ? -0.542 1.465 0.726 1.00 94.81 117 LEU A O 1
ATOM 905 N N . LEU A 1 118 ? 0.134 1.879 -1.376 1.00 92.12 118 LEU A N 1
ATOM 906 C CA . LEU A 1 118 ? -0.231 3.288 -1.350 1.00 92.12 118 LEU A CA 1
ATOM 907 C C . LEU A 1 118 ? -0.762 3.769 -2.690 1.00 92.12 118 LEU A C 1
ATOM 909 O O . LEU A 1 118 ? -0.394 3.262 -3.752 1.00 92.12 118 LEU A O 1
ATOM 913 N N . VAL A 1 119 ? -1.578 4.813 -2.622 1.00 90.69 119 VAL A N 1
ATOM 914 C CA . VAL A 1 119 ? -1.945 5.641 -3.765 1.00 90.69 119 VAL A CA 1
ATOM 915 C C . VAL A 1 119 ? -1.953 7.107 -3.344 1.00 90.69 119 VAL A C 1
ATOM 917 O O . VAL A 1 119 ? -2.481 7.476 -2.297 1.00 90.69 119 VAL A O 1
ATOM 920 N N . SER A 1 120 ? -1.346 7.955 -4.166 1.00 87.69 120 SER A N 1
ATOM 921 C CA . SER A 1 120 ? -1.287 9.398 -3.968 1.00 87.69 120 SER A CA 1
ATOM 922 C C . SER A 1 120 ? -2.073 10.086 -5.071 1.00 87.69 120 SER A C 1
ATOM 924 O O . SER A 1 120 ? -1.732 9.989 -6.253 1.00 87.69 120 SER A O 1
ATOM 926 N N . ILE A 1 121 ? -3.125 10.797 -4.682 1.00 85.38 121 ILE A N 1
ATOM 927 C CA . ILE A 1 121 ? -4.030 11.499 -5.591 1.00 85.38 121 ILE A CA 1
ATOM 928 C C . ILE A 1 121 ? -3.817 12.997 -5.392 1.00 85.38 121 ILE A C 1
ATOM 930 O O . ILE A 1 121 ? -3.921 1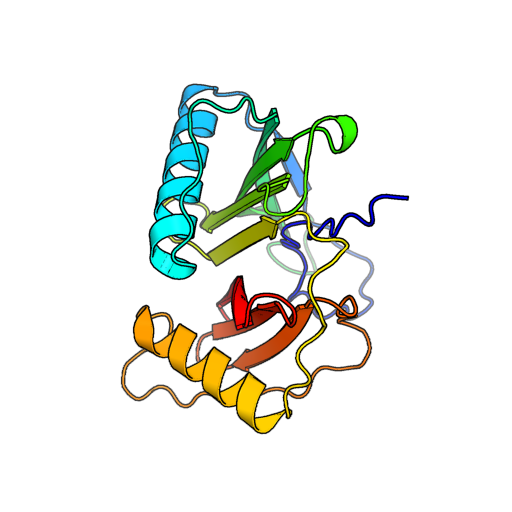3.485 -4.266 1.00 85.38 121 ILE A O 1
ATOM 934 N N . LEU A 1 122 ? -3.524 13.727 -6.468 1.00 81.69 122 LEU A N 1
ATOM 935 C CA . LEU A 1 122 ? -3.356 15.171 -6.408 1.00 81.69 122 LEU A CA 1
ATOM 936 C C . LEU A 1 122 ? -4.692 15.816 -6.050 1.00 81.69 122 LEU A C 1
ATOM 938 O O . LEU A 1 122 ? -5.705 15.584 -6.712 1.00 81.69 122 LEU A O 1
ATOM 942 N N . ASN A 1 123 ? -4.700 16.622 -4.992 1.00 74.56 123 ASN A N 1
ATOM 943 C CA . ASN A 1 123 ? -5.876 17.395 -4.646 1.00 74.56 123 ASN A CA 1
ATOM 944 C C . ASN A 1 123 ? -5.545 18.640 -3.829 1.00 74.56 123 ASN A C 1
ATOM 946 O O . ASN A 1 123 ? -5.241 18.549 -2.636 1.00 74.56 123 ASN A O 1
ATOM 950 N N . ASP A 1 124 ? -5.688 19.805 -4.452 1.00 67.81 124 ASP A N 1
ATOM 951 C CA . ASP A 1 124 ? -5.461 21.075 -3.765 1.00 67.81 124 ASP A CA 1
ATOM 952 C C . ASP A 1 124 ? -6.767 21.739 -3.276 1.00 67.81 124 ASP A C 1
ATOM 954 O O . ASP A 1 124 ? -6.705 22.689 -2.494 1.00 67.81 124 ASP A O 1
ATOM 958 N N . ASN A 1 125 ? -7.948 21.241 -3.676 1.00 75.44 125 ASN A N 1
ATOM 959 C CA . ASN A 1 125 ? -9.208 21.993 -3.559 1.00 75.44 125 ASN A CA 1
ATOM 960 C C . ASN A 1 125 ? -10.370 21.281 -2.841 1.00 75.44 125 ASN A C 1
ATOM 962 O O . ASN A 1 125 ? -11.393 21.919 -2.579 1.00 75.44 125 ASN A O 1
ATOM 966 N N . LEU A 1 126 ? -10.261 19.993 -2.500 1.00 81.50 126 LEU A N 1
ATOM 967 C CA . LEU A 1 126 ? -11.303 19.311 -1.728 1.00 81.50 126 LEU A CA 1
ATOM 968 C C . LEU A 1 126 ? -11.282 19.749 -0.258 1.00 81.50 126 LEU A C 1
ATOM 970 O O . LEU A 1 126 ? -10.203 19.848 0.341 1.00 81.50 126 LEU A O 1
ATOM 974 N N . PRO A 1 127 ? -12.464 19.974 0.347 1.00 86.31 127 PRO A N 1
ATOM 975 C CA . PRO A 1 127 ? -12.555 20.287 1.763 1.00 86.31 127 PRO A CA 1
ATOM 976 C C . PRO A 1 127 ? -12.029 19.121 2.603 1.00 86.31 127 PRO A C 1
ATOM 978 O O . PRO A 1 127 ? -12.211 17.953 2.260 1.00 86.31 127 PRO A O 1
ATOM 981 N N . ILE A 1 128 ? -11.399 19.456 3.725 1.00 87.19 128 ILE A N 1
ATOM 982 C CA . ILE A 1 128 ? -11.011 18.474 4.736 1.00 87.19 128 ILE A CA 1
ATOM 983 C C . ILE A 1 128 ? -12.273 18.048 5.487 1.00 87.19 128 ILE A C 1
ATOM 985 O O . ILE A 1 128 ? -13.043 18.887 5.960 1.00 87.19 128 ILE A O 1
ATOM 989 N N . ILE A 1 129 ? -12.481 16.741 5.581 1.00 89.62 129 ILE A N 1
ATOM 990 C CA . ILE A 1 129 ? -13.509 16.118 6.402 1.00 89.62 129 ILE A CA 1
ATOM 991 C C . ILE A 1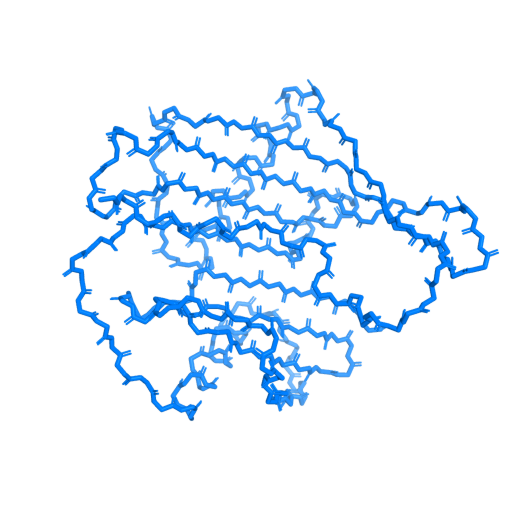 129 ? -12.899 15.874 7.782 1.00 89.62 129 ILE A C 1
ATOM 993 O O . ILE A 1 129 ? -11.910 15.154 7.925 1.00 89.62 129 ILE A O 1
ATOM 997 N N . GLU A 1 130 ? -13.504 16.479 8.799 1.00 89.56 130 GLU A N 1
ATOM 998 C CA . GLU A 1 130 ? -13.130 16.267 10.195 1.00 89.56 130 GLU A CA 1
ATOM 999 C C . GLU A 1 130 ? -13.736 14.949 10.687 1.00 89.56 130 GLU A C 1
ATOM 1001 O O . GLU A 1 130 ? -14.957 14.825 10.817 1.00 89.56 130 GLU A O 1
ATOM 1006 N N . PHE A 1 131 ? -12.880 13.969 10.968 1.00 88.56 131 PHE A N 1
ATOM 1007 C CA . PHE A 1 131 ? -13.278 12.706 11.580 1.00 88.56 131 PHE A CA 1
ATOM 1008 C C . PHE A 1 131 ? -12.964 12.710 13.071 1.00 88.56 131 PHE A C 1
ATOM 1010 O O . PHE A 1 131 ? -11.909 13.173 13.507 1.00 88.56 131 PHE A O 1
ATOM 1017 N N . THR A 1 132 ? -13.854 12.126 13.869 1.00 91.44 132 THR A N 1
ATOM 1018 C CA . THR A 1 132 ? -13.494 11.746 15.234 1.00 91.44 132 THR A CA 1
ATOM 1019 C C . THR A 1 132 ? -12.533 10.559 15.200 1.00 91.44 132 THR A C 1
ATOM 1021 O O . THR A 1 132 ? -12.537 9.753 14.268 1.00 91.44 132 THR A O 1
ATOM 1024 N N . ASN A 1 133 ? -11.735 10.400 16.256 1.00 88.94 133 ASN A N 1
ATOM 1025 C CA . ASN A 1 133 ? -10.848 9.242 16.373 1.00 88.94 133 ASN A CA 1
ATOM 1026 C C . ASN A 1 133 ? -11.619 7.909 16.321 1.00 88.94 133 ASN A C 1
ATOM 1028 O O . ASN A 1 133 ? -11.152 6.944 15.733 1.00 88.94 133 ASN A O 1
ATOM 1032 N N . GLU A 1 134 ? -12.829 7.862 16.884 1.00 92.38 134 GLU A N 1
ATOM 1033 C CA . GLU A 1 134 ? -13.693 6.676 16.830 1.00 92.38 134 GLU A CA 1
ATOM 1034 C C . GLU A 1 134 ? -14.116 6.329 15.393 1.00 92.38 134 GLU A C 1
ATOM 1036 O O . GLU A 1 134 ? -14.100 5.160 15.015 1.00 92.38 134 GLU A O 1
ATOM 1041 N N . GLN A 1 135 ? -14.422 7.332 14.564 1.00 93.69 135 GLN A N 1
ATOM 1042 C CA . GLN A 1 135 ? -14.739 7.114 13.149 1.00 93.69 135 GLN A CA 1
ATOM 1043 C C . GLN A 1 135 ? -13.528 6.585 12.371 1.00 93.69 135 GLN A C 1
ATOM 1045 O O . GLN A 1 135 ? -13.673 5.665 11.571 1.00 93.69 135 GLN A O 1
ATOM 1050 N N . LEU A 1 136 ? -12.332 7.129 12.620 1.00 91.94 136 LEU A N 1
ATOM 1051 C CA . LEU A 1 136 ? -11.096 6.675 11.970 1.00 91.94 136 LEU A CA 1
ATOM 1052 C C . LEU A 1 136 ? -10.758 5.221 12.328 1.00 91.94 136 LEU A C 1
ATOM 1054 O O . LEU A 1 136 ? -10.379 4.440 11.448 1.00 91.94 136 LEU A O 1
ATOM 1058 N N . ILE A 1 137 ? -10.961 4.842 13.592 1.00 92.94 137 ILE A N 1
ATOM 1059 C CA . ILE A 1 137 ? -10.822 3.458 14.053 1.00 92.94 137 ILE A CA 1
ATOM 1060 C C . ILE A 1 137 ? -11.807 2.552 13.310 1.00 92.94 137 ILE A C 1
ATOM 1062 O O . ILE A 1 137 ? -11.392 1.573 12.696 1.00 92.94 137 ILE A O 1
ATOM 1066 N N . GLN A 1 138 ? -13.095 2.909 13.285 1.00 94.06 138 GLN A N 1
ATOM 1067 C CA . GLN A 1 138 ? -14.129 2.109 12.618 1.00 94.06 138 GLN A CA 1
ATOM 1068 C C . GLN A 1 138 ? -13.869 1.930 11.116 1.00 94.06 138 GLN A C 1
ATOM 1070 O O . GLN A 1 138 ? -14.055 0.832 10.587 1.00 94.06 138 GLN A O 1
ATOM 1075 N N . ILE A 1 139 ? -13.419 2.982 10.422 1.00 94.94 139 ILE A N 1
ATOM 1076 C CA . ILE A 1 139 ? -13.041 2.912 9.001 1.00 94.94 139 ILE A CA 1
ATOM 1077 C C . ILE A 1 139 ? -11.899 1.908 8.807 1.00 94.94 139 ILE A C 1
ATOM 1079 O O . ILE A 1 139 ? -11.966 1.060 7.917 1.00 94.94 139 ILE A O 1
ATOM 1083 N N . SER A 1 140 ? -10.876 1.976 9.658 1.00 94.69 140 SER A N 1
ATOM 1084 C CA . SER A 1 140 ? -9.697 1.113 9.569 1.00 94.69 140 SER A CA 1
ATOM 1085 C C . SER A 1 140 ? -10.014 -0.350 9.882 1.00 94.69 140 SER A C 1
ATOM 1087 O O . SER A 1 140 ? -9.611 -1.237 9.135 1.00 94.69 140 SER A O 1
ATOM 1089 N N . GLU A 1 141 ? -10.788 -0.619 10.935 1.00 94.12 141 GLU A N 1
ATOM 1090 C CA . GLU A 1 141 ? -11.223 -1.978 11.274 1.00 94.12 141 GLU A CA 1
ATOM 1091 C C . GLU A 1 141 ? -12.098 -2.578 10.172 1.00 94.12 141 GLU A C 1
ATOM 1093 O O . GLU A 1 141 ? -11.928 -3.739 9.798 1.00 94.12 141 GLU A O 1
ATOM 1098 N N . THR A 1 142 ? -13.007 -1.775 9.609 1.00 94.38 142 THR A N 1
ATOM 1099 C CA . THR A 1 142 ? -13.842 -2.198 8.479 1.00 94.38 142 THR A CA 1
ATOM 1100 C C . THR A 1 142 ? -12.980 -2.549 7.272 1.00 94.38 142 THR A C 1
ATOM 1102 O O . THR A 1 142 ? -13.228 -3.563 6.626 1.00 94.38 142 THR A O 1
ATOM 1105 N N . PHE A 1 143 ? -11.956 -1.747 6.973 1.00 96.38 143 PHE A N 1
ATOM 1106 C CA . PHE A 1 143 ? -11.011 -2.017 5.891 1.00 96.38 143 PHE A CA 1
ATOM 1107 C C . PHE A 1 143 ? -10.252 -3.332 6.107 1.00 96.38 143 PHE A C 1
ATOM 1109 O O . PHE A 1 143 ? -10.244 -4.179 5.214 1.00 96.38 143 PHE A O 1
ATOM 1116 N N . LEU A 1 144 ? -9.671 -3.525 7.295 1.00 95.06 144 LEU A N 1
ATOM 1117 C CA . LEU A 1 144 ? -8.904 -4.726 7.632 1.00 95.06 144 LEU A CA 1
ATOM 1118 C C . LEU A 1 144 ? -9.751 -5.999 7.507 1.00 95.06 144 LEU A C 1
ATOM 1120 O O . LEU A 1 144 ? -9.301 -6.977 6.917 1.00 95.06 144 LEU A O 1
ATOM 1124 N N . ARG A 1 145 ? -10.998 -5.967 7.995 1.00 93.50 145 ARG A N 1
ATOM 1125 C CA . ARG A 1 145 ? -11.928 -7.105 7.904 1.00 93.50 145 ARG A CA 1
ATOM 1126 C C . ARG A 1 145 ? -12.449 -7.338 6.493 1.00 93.50 145 ARG A C 1
ATOM 1128 O O . ARG A 1 145 ? -12.553 -8.476 6.069 1.00 93.50 145 ARG A O 1
ATOM 1135 N N . LYS A 1 146 ? -12.782 -6.275 5.752 1.00 94.56 146 LYS A N 1
ATOM 1136 C CA . LYS A 1 146 ? -13.334 -6.383 4.390 1.00 94.56 146 LYS A CA 1
ATOM 1137 C C . LYS A 1 146 ? -12.393 -7.127 3.438 1.00 94.56 146 LYS A C 1
ATOM 1139 O O . LYS A 1 146 ? -12.873 -7.755 2.498 1.00 94.56 146 LYS A O 1
ATOM 1144 N N . TYR A 1 147 ? -11.085 -6.996 3.642 1.00 94.75 147 TYR A N 1
ATOM 1145 C CA . TYR A 1 147 ? -10.074 -7.583 2.766 1.00 94.75 147 TYR A CA 1
ATOM 1146 C C . TYR A 1 147 ? -9.274 -8.712 3.415 1.00 94.75 147 TYR A C 1
ATOM 1148 O O . TYR A 1 147 ? -8.175 -9.001 2.940 1.00 94.75 147 TYR A O 1
ATOM 1156 N N . ASP A 1 148 ? -9.821 -9.320 4.472 1.00 92.62 148 ASP A N 1
ATOM 1157 C CA . ASP A 1 148 ? -9.243 -10.480 5.158 1.00 92.62 148 ASP A CA 1
ATOM 1158 C C . ASP A 1 148 ? -7.770 -10.263 5.561 1.00 92.62 148 ASP A C 1
ATOM 1160 O O . ASP A 1 148 ? -6.939 -11.163 5.480 1.00 92.62 148 ASP A O 1
ATOM 1164 N N . LEU A 1 149 ? -7.424 -9.031 5.963 1.00 91.50 149 LEU A N 1
ATOM 1165 C CA . LEU A 1 149 ? -6.073 -8.673 6.422 1.00 91.50 149 LEU A CA 1
ATOM 1166 C C . LEU A 1 149 ? -5.828 -9.074 7.882 1.00 91.50 149 LEU A C 1
ATOM 1168 O O . LEU A 1 149 ? -4.688 -9.060 8.340 1.00 91.50 149 LEU A O 1
ATOM 1172 N N . ILE A 1 150 ? -6.898 -9.406 8.600 1.00 89.50 150 ILE A N 1
ATOM 1173 C CA . ILE A 1 150 ? -6.884 -9.982 9.944 1.00 89.50 150 ILE A CA 1
ATOM 1174 C C . ILE A 1 150 ? -7.728 -11.255 9.940 1.00 89.50 150 ILE A C 1
ATOM 1176 O O . ILE A 1 150 ? -8.718 -11.327 9.209 1.00 89.50 150 ILE A O 1
ATOM 1180 N N . GLU A 1 151 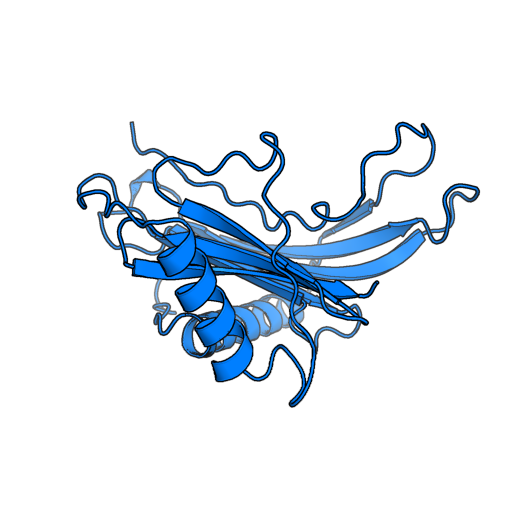? -7.354 -12.241 10.752 1.00 82.88 151 GLU A N 1
ATOM 1181 C CA . GLU A 1 151 ? -8.077 -13.510 10.805 1.00 82.88 151 GLU A CA 1
ATOM 1182 C C . GLU A 1 151 ? -9.411 -13.372 11.557 1.00 82.88 151 GLU A C 1
ATOM 1184 O O . GLU A 1 151 ? -9.597 -12.519 12.437 1.00 82.88 151 GLU A O 1
ATOM 1189 N N . ASP A 1 152 ? -10.368 -14.241 11.228 1.00 77.94 152 ASP A N 1
ATOM 1190 C CA . ASP A 1 152 ? -11.635 -14.310 11.950 1.00 77.94 152 ASP A CA 1
ATOM 1191 C C . ASP A 1 152 ? -11.393 -14.703 13.415 1.00 77.94 152 ASP A C 1
ATOM 1193 O O . ASP A 1 152 ? -10.960 -15.810 13.732 1.00 77.94 152 ASP A O 1
ATOM 1197 N N . GLY A 1 153 ? -11.724 -13.786 14.325 1.00 78.69 153 GLY A N 1
ATOM 1198 C CA . GLY A 1 153 ? -11.514 -13.956 15.763 1.00 78.69 153 GLY A CA 1
ATOM 1199 C C . GLY A 1 153 ? -10.254 -13.284 16.308 1.00 78.69 153 GLY A C 1
ATOM 1200 O O . GLY A 1 153 ? -10.107 -13.234 17.531 1.00 78.69 153 GLY A O 1
ATOM 1201 N N . ASP A 1 154 ? -9.405 -12.702 15.451 1.00 85.12 154 ASP A N 1
ATOM 1202 C CA . ASP A 1 154 ? -8.272 -11.899 15.908 1.00 85.12 154 ASP A CA 1
ATOM 1203 C C . ASP A 1 154 ? -8.746 -10.708 16.748 1.00 85.12 154 ASP A C 1
ATOM 1205 O O . ASP A 1 154 ? -9.628 -9.925 16.362 1.00 85.12 154 ASP A O 1
ATOM 1209 N N . ILE A 1 155 ? -8.112 -10.556 17.912 1.00 86.75 155 ILE A N 1
ATOM 1210 C CA . ILE A 1 155 ? -8.264 -9.368 18.745 1.00 86.75 155 ILE A CA 1
ATOM 1211 C C . ILE A 1 155 ? -7.381 -8.284 18.145 1.00 86.75 155 ILE A C 1
ATOM 1213 O O . ILE A 1 155 ? -6.154 -8.357 18.212 1.00 86.75 155 ILE A O 1
ATOM 1217 N N . ILE A 1 156 ? -8.027 -7.267 17.585 1.00 90.44 156 ILE A N 1
ATOM 1218 C CA . ILE A 1 156 ? -7.361 -6.069 17.096 1.00 90.44 156 ILE A CA 1
ATOM 1219 C C . ILE A 1 156 ? -7.313 -5.015 18.204 1.00 90.44 156 ILE A C 1
ATOM 1221 O O . ILE A 1 156 ? -8.333 -4.673 18.801 1.00 90.44 156 ILE A O 1
ATOM 1225 N N . THR A 1 157 ? -6.118 -4.506 18.489 1.00 91.50 157 THR A N 1
ATOM 1226 C CA . THR A 1 157 ? -5.901 -3.424 19.454 1.00 91.50 157 THR A CA 1
ATOM 1227 C C . THR A 1 157 ? -5.452 -2.183 18.706 1.00 91.50 157 THR A C 1
ATOM 1229 O O . THR A 1 157 ? -4.446 -2.215 18.004 1.00 91.50 157 THR A O 1
ATOM 1232 N N . HIS A 1 158 ? -6.185 -1.082 18.853 1.00 91.25 158 HIS A N 1
ATOM 1233 C CA . HIS A 1 158 ? -5.743 0.215 18.349 1.00 91.25 158 HIS A CA 1
ATOM 1234 C C . HIS A 1 158 ? -4.599 0.755 19.216 1.00 91.25 158 HIS A C 1
ATOM 1236 O O . HIS A 1 158 ? -4.736 0.868 20.437 1.00 91.25 158 HIS A O 1
ATOM 1242 N N . ILE A 1 159 ? -3.498 1.135 18.571 1.00 85.06 159 ILE A N 1
ATOM 1243 C CA . ILE A 1 159 ? -2.350 1.781 19.202 1.00 85.06 159 ILE A CA 1
ATOM 1244 C C . ILE A 1 159 ? -2.488 3.289 18.959 1.00 85.06 159 ILE A C 1
ATOM 1246 O O . ILE A 1 159 ? -2.431 3.729 17.809 1.00 85.06 159 ILE A O 1
ATOM 1250 N N . PRO A 1 160 ? -2.672 4.110 20.009 1.00 75.31 160 PRO A N 1
ATOM 1251 C CA . PRO A 1 160 ? -2.679 5.557 19.853 1.00 75.31 160 PRO A CA 1
ATOM 1252 C C . PRO A 1 160 ? -1.368 6.019 19.214 1.00 75.31 160 PRO A C 1
ATOM 1254 O O . PRO A 1 160 ? -0.295 5.716 19.732 1.00 75.31 160 PRO A O 1
ATOM 1257 N N . ALA A 1 161 ? -1.451 6.753 18.105 1.00 63.53 161 ALA A N 1
ATOM 1258 C CA . ALA A 1 161 ? -0.264 7.258 17.431 1.00 63.53 161 ALA A CA 1
ATOM 1259 C C . ALA A 1 161 ? 0.566 8.139 18.383 1.00 63.53 161 ALA A C 1
ATOM 1261 O O . ALA A 1 161 ? 0.069 9.130 18.930 1.00 63.53 161 ALA A O 1
ATOM 1262 N N . GLU A 1 162 ? 1.846 7.807 18.563 1.00 55.91 162 GLU A N 1
ATOM 1263 C CA . GLU A 1 162 ? 2.812 8.765 19.092 1.00 55.91 162 GLU A CA 1
ATOM 1264 C C . GLU A 1 162 ? 2.969 9.909 18.075 1.00 55.91 162 GLU A C 1
ATOM 1266 O O . GLU A 1 162 ? 2.842 9.708 16.866 1.00 55.91 162 GLU A O 1
ATOM 1271 N N . LYS A 1 163 ? 3.219 11.135 18.555 1.00 47.00 163 LYS A N 1
ATOM 1272 C CA . LYS A 1 163 ? 3.231 12.385 17.760 1.00 47.00 163 LYS A CA 1
ATOM 1273 C C . LYS A 1 163 ? 4.141 12.378 16.514 1.00 47.00 163 LYS A C 1
ATOM 1275 O O . LYS A 1 163 ? 4.081 13.328 15.737 1.00 47.00 163 LYS A O 1
ATOM 1280 N N . GLU A 1 164 ? 4.987 11.366 16.339 1.00 45.91 164 GLU A N 1
ATOM 1281 C CA . GLU A 1 164 ? 6.025 11.287 15.307 1.00 45.91 164 GLU A CA 1
ATOM 1282 C C . GLU A 1 164 ? 5.564 10.669 13.976 1.00 45.91 164 GLU A C 1
ATOM 1284 O O . GLU A 1 164 ? 6.224 10.870 12.961 1.00 45.91 164 GLU A O 1
ATOM 1289 N N . PHE A 1 165 ? 4.389 10.033 13.912 1.00 49.19 165 PHE A N 1
ATOM 1290 C CA . PHE A 1 165 ? 3.761 9.675 12.632 1.00 49.19 165 PHE A CA 1
ATOM 1291 C C . PHE A 1 165 ? 2.969 10.872 12.097 1.00 49.19 165 PHE A C 1
ATOM 1293 O O . PHE A 1 165 ? 1.738 10.888 12.125 1.00 49.19 165 PHE A O 1
ATOM 1300 N N . SER A 1 166 ? 3.668 11.933 11.680 1.00 44.38 166 SER A N 1
ATOM 1301 C CA . SER A 1 166 ? 3.017 13.166 11.235 1.00 44.38 166 SER A CA 1
ATOM 1302 C C . SER A 1 166 ? 2.224 12.936 9.945 1.00 44.38 166 SER A C 1
ATOM 1304 O O . SER A 1 166 ? 2.758 12.984 8.836 1.00 44.38 166 SER A O 1
ATOM 1306 N N . SER A 1 167 ? 0.923 12.723 10.119 1.00 54.06 167 SER A N 1
ATOM 1307 C CA . SER A 1 167 ? -0.130 12.954 9.141 1.00 54.06 167 SER A CA 1
ATOM 1308 C C . SER A 1 167 ? 0.052 14.321 8.488 1.00 54.06 167 SER A C 1
ATOM 1310 O O . SER A 1 167 ? 0.147 15.342 9.178 1.00 54.06 167 SER A O 1
ATOM 1312 N N . SER A 1 168 ? 0.034 14.376 7.161 1.00 63.88 168 SER A N 1
ATOM 1313 C CA . SER A 1 168 ? -0.362 15.617 6.497 1.00 63.88 168 SER A CA 1
ATOM 1314 C C . SER A 1 168 ? -1.784 15.982 6.955 1.00 63.88 168 SER A C 1
ATOM 1316 O O . SER A 1 168 ? -2.540 15.123 7.406 1.00 63.88 168 SER A O 1
ATOM 1318 N N . SER A 1 169 ? -2.221 17.231 6.788 1.00 66.44 169 SER A N 1
ATOM 1319 C CA . SER A 1 169 ? -3.626 17.588 7.071 1.00 66.44 169 SER A CA 1
ATOM 1320 C C . SER A 1 169 ? -4.645 16.801 6.225 1.00 66.44 169 SER A C 1
ATOM 1322 O O . SER A 1 169 ? -5.842 16.876 6.479 1.00 66.44 169 SER A O 1
ATOM 1324 N N . GLN A 1 170 ? -4.179 16.086 5.199 1.00 78.19 170 GLN A N 1
ATOM 1325 C CA . GLN A 1 170 ? -4.990 15.387 4.207 1.00 78.19 170 GLN A CA 1
ATOM 1326 C C . GLN A 1 170 ? -5.053 13.872 4.441 1.00 78.19 170 GLN A C 1
ATOM 1328 O O . GLN A 1 170 ? -5.863 13.206 3.796 1.00 78.19 170 GLN A O 1
ATOM 1333 N N . ILE A 1 171 ? -4.209 13.313 5.318 1.00 83.06 171 ILE A N 1
ATOM 1334 C CA . ILE A 1 171 ? -4.180 11.876 5.618 1.00 83.06 171 ILE A CA 1
ATOM 1335 C C . ILE A 1 171 ? -3.990 11.662 7.101 1.00 83.06 171 ILE A C 1
ATOM 1337 O O . ILE A 1 171 ? -2.968 12.069 7.635 1.00 83.06 171 ILE A O 1
ATOM 1341 N N . THR A 1 172 ? -4.896 10.936 7.741 1.00 86.31 172 THR A N 1
ATOM 1342 C CA . THR A 1 172 ? -4.728 10.502 9.127 1.00 86.31 172 THR A CA 1
ATOM 1343 C C . THR A 1 172 ? -4.292 9.045 9.179 1.00 86.31 172 THR A C 1
ATOM 1345 O O . THR A 1 172 ? -4.895 8.189 8.535 1.00 86.31 172 THR A O 1
ATOM 1348 N N . MET A 1 173 ? -3.248 8.768 9.959 1.00 86.81 173 MET A N 1
ATOM 1349 C CA . MET A 1 173 ? -2.713 7.422 10.157 1.00 86.81 173 MET A CA 1
ATOM 1350 C C . MET A 1 173 ? -3.324 6.797 11.412 1.00 86.81 173 MET A C 1
ATOM 1352 O O . MET A 1 173 ? -3.507 7.479 12.421 1.00 86.81 173 MET A O 1
ATOM 1356 N N . GLN A 1 174 ? -3.637 5.510 11.354 1.00 88.94 174 GLN A N 1
ATOM 1357 C CA . GLN A 1 174 ? -4.136 4.699 12.461 1.00 88.94 174 GLN A CA 1
ATOM 1358 C C . GLN A 1 174 ? -3.252 3.465 12.592 1.00 88.94 174 GLN A C 1
ATOM 1360 O O . GLN A 1 174 ? -2.890 2.860 11.584 1.00 88.94 174 GLN A O 1
ATOM 1365 N N . GLN A 1 175 ? -2.897 3.097 13.819 1.00 90.19 175 GLN A N 1
ATOM 1366 C CA . GLN A 1 175 ? -2.069 1.925 14.077 1.00 90.19 175 GLN A CA 1
ATOM 1367 C C . GLN A 1 175 ? -2.871 0.869 14.811 1.00 90.19 175 GLN A C 1
ATOM 1369 O O . GLN A 1 175 ? -3.644 1.171 15.722 1.00 90.19 175 GLN A O 1
ATOM 1374 N N . PHE A 1 176 ? -2.658 -0.379 14.422 1.00 91.12 176 PHE A N 1
ATOM 1375 C CA . PHE A 1 176 ? -3.301 -1.519 15.044 1.00 91.12 176 PHE A CA 1
ATOM 1376 C C . PHE A 1 176 ? -2.314 -2.645 15.245 1.00 91.12 176 PHE A C 1
ATOM 1378 O O . PHE A 1 176 ? -1.303 -2.756 14.555 1.00 91.12 176 PHE A O 1
ATOM 1385 N N . GLU A 1 177 ? -2.651 -3.525 16.167 1.00 92.00 177 GLU A N 1
ATOM 1386 C CA . GLU A 1 177 ? -1.936 -4.765 16.355 1.00 92.00 177 GLU A CA 1
ATOM 1387 C C . GLU A 1 177 ? -2.876 -5.935 16.600 1.00 92.00 177 GLU A C 1
ATOM 1389 O O . GLU A 1 177 ? -3.925 -5.793 17.228 1.00 92.00 177 GLU A O 1
ATOM 1394 N N . THR A 1 178 ? -2.450 -7.102 16.133 1.00 91.31 178 THR A N 1
ATOM 1395 C CA . THR A 1 178 ? -2.971 -8.404 16.544 1.00 91.31 178 THR A CA 1
ATOM 1396 C C . THR A 1 178 ? -1.883 -9.149 17.317 1.00 91.31 178 THR A C 1
ATOM 1398 O O . THR A 1 178 ? -0.837 -8.587 17.677 1.00 91.31 178 THR A O 1
ATOM 1401 N N . THR A 1 179 ? -2.114 -10.429 17.606 1.00 89.12 179 THR A N 1
ATOM 1402 C CA . THR A 1 179 ? -1.093 -11.300 18.196 1.00 89.12 179 THR A CA 1
ATOM 1403 C C . THR A 1 179 ? 0.111 -11.480 17.271 1.00 89.12 179 THR A C 1
ATOM 1405 O O . THR A 1 179 ? 1.233 -11.550 17.761 1.00 89.12 179 THR A O 1
ATOM 1408 N N . THR A 1 180 ? -0.112 -11.518 15.958 1.00 88.31 180 THR A N 1
ATOM 1409 C CA . THR A 1 180 ? 0.894 -11.894 14.953 1.00 88.31 180 THR A CA 1
ATOM 1410 C C . THR A 1 180 ? 1.374 -10.728 14.100 1.00 88.31 180 THR A C 1
ATOM 1412 O O . THR A 1 180 ? 2.459 -10.808 13.540 1.00 88.31 180 THR A O 1
ATOM 1415 N N . HIS A 1 181 ? 0.605 -9.641 14.006 1.00 90.00 181 HIS A N 1
ATOM 1416 C CA . HIS A 1 181 ? 0.905 -8.553 13.082 1.00 90.00 181 HIS A CA 1
ATOM 1417 C C . HIS A 1 181 ? 0.740 -7.173 13.720 1.00 90.00 181 HIS A C 1
ATOM 1419 O O . HIS A 1 181 ? 0.009 -6.976 14.696 1.00 90.00 181 HIS A O 1
ATOM 1425 N N . LYS A 1 182 ? 1.408 -6.191 13.122 1.00 90.31 182 LYS A N 1
ATOM 1426 C CA . LYS A 1 182 ? 1.136 -4.763 13.277 1.00 90.31 182 LYS A CA 1
ATOM 1427 C C . LYS A 1 182 ? 0.661 -4.204 11.944 1.00 90.31 182 LYS A C 1
ATOM 1429 O O . LYS A 1 182 ? 1.144 -4.610 10.889 1.00 90.31 182 LYS A O 1
ATOM 1434 N N . PHE A 1 183 ? -0.256 -3.252 12.015 1.00 90.75 183 PHE A N 1
ATOM 1435 C CA . PHE A 1 183 ? -0.851 -2.599 10.862 1.00 90.75 183 PHE A CA 1
ATOM 1436 C C . PHE A 1 183 ? -0.758 -1.092 11.002 1.00 90.75 183 PHE A C 1
ATOM 1438 O O . PHE A 1 183 ? -0.955 -0.541 12.088 1.00 90.75 183 PHE A O 1
ATOM 1445 N N . VAL A 1 184 ? -0.546 -0.426 9.876 1.00 90.44 184 VAL A N 1
ATOM 1446 C CA . VAL A 1 184 ? -0.690 1.020 9.751 1.00 90.44 184 VAL A CA 1
ATOM 1447 C C . VAL A 1 184 ? -1.668 1.292 8.622 1.00 90.44 184 VAL A C 1
ATOM 1449 O O . VAL A 1 184 ? -1.465 0.810 7.517 1.00 90.44 184 VAL A O 1
ATOM 1452 N N . ILE A 1 185 ? -2.727 2.053 8.889 1.00 92.38 185 ILE A N 1
ATOM 1453 C CA . ILE A 1 185 ? -3.778 2.401 7.926 1.00 92.38 185 ILE A CA 1
ATOM 1454 C C . ILE A 1 185 ? -3.803 3.916 7.742 1.00 92.38 185 ILE A C 1
ATOM 1456 O O . ILE A 1 185 ? -3.899 4.655 8.718 1.00 92.38 185 ILE A O 1
ATOM 1460 N N . GLY A 1 186 ? -3.734 4.391 6.499 1.00 90.81 186 GLY A N 1
ATOM 1461 C CA . GLY A 1 186 ? -3.791 5.811 6.158 1.00 90.81 186 GLY A CA 1
ATOM 1462 C C . GLY A 1 186 ? -5.101 6.162 5.467 1.00 90.81 186 GLY A C 1
ATOM 1463 O O . GLY A 1 186 ? -5.398 5.672 4.375 1.00 90.81 186 GLY A O 1
ATOM 1464 N N . ILE A 1 187 ? -5.883 7.034 6.100 1.00 91.06 187 ILE A N 1
ATOM 1465 C CA . ILE A 1 187 ? -7.194 7.480 5.621 1.00 91.06 187 ILE A CA 1
ATOM 1466 C C . ILE A 1 187 ? -7.063 8.892 5.070 1.00 91.06 187 ILE A C 1
ATOM 1468 O O . ILE A 1 187 ? -6.662 9.801 5.793 1.00 91.06 187 ILE A O 1
ATOM 1472 N N . SER A 1 188 ? -7.453 9.103 3.813 1.00 89.19 188 SER A N 1
ATOM 1473 C CA . SER A 1 188 ? -7.567 10.450 3.265 1.00 89.19 188 SER A CA 1
ATOM 1474 C C . SER A 1 188 ? -8.765 11.177 3.865 1.00 89.19 188 SER A C 1
ATOM 1476 O O . SER A 1 188 ? -9.915 10.767 3.676 1.00 89.19 188 SER A O 1
ATOM 1478 N N . THR A 1 189 ? -8.505 12.314 4.504 1.00 87.88 189 THR A N 1
ATOM 1479 C CA . THR A 1 189 ? -9.540 13.200 5.046 1.00 87.88 189 THR A CA 1
ATOM 1480 C C . THR A 1 189 ? -10.252 14.007 3.962 1.00 87.88 189 THR A C 1
ATOM 1482 O O . THR A 1 189 ? -11.255 14.644 4.245 1.00 87.88 189 THR A O 1
ATOM 1485 N N . GLN A 1 190 ? -9.794 13.965 2.710 1.00 86.75 190 GLN A N 1
ATOM 1486 C CA . GLN A 1 190 ? -10.463 14.626 1.584 1.00 86.75 190 GLN A CA 1
ATOM 1487 C C . GLN A 1 190 ? -11.354 13.665 0.786 1.00 86.75 190 GLN A C 1
ATOM 1489 O O . GLN A 1 190 ? -12.398 14.072 0.281 1.00 86.75 190 GLN A O 1
ATOM 1494 N N . TYR A 1 191 ? -10.971 12.386 0.694 1.00 84.50 191 TYR A N 1
ATOM 1495 C CA . TYR A 1 191 ? -11.707 11.378 -0.079 1.00 84.50 191 TYR A CA 1
ATOM 1496 C C . TYR A 1 191 ? -12.569 10.439 0.768 1.00 84.50 191 TYR A C 1
ATOM 1498 O O . TYR A 1 191 ? -13.352 9.681 0.198 1.00 84.50 191 TYR A O 1
ATOM 1506 N N . ASN A 1 192 ? -12.436 10.463 2.101 1.00 88.50 192 ASN A N 1
ATOM 1507 C CA . ASN A 1 192 ? -13.079 9.491 2.993 1.00 88.50 192 ASN A CA 1
ATOM 1508 C C . ASN A 1 192 ? -12.796 8.038 2.554 1.00 88.50 192 ASN A C 1
ATOM 1510 O O . ASN A 1 192 ? -13.693 7.199 2.457 1.00 88.50 192 ASN A O 1
ATOM 1514 N N . LYS A 1 193 ? -11.535 7.764 2.208 1.00 89.06 193 LYS A N 1
ATOM 1515 C CA . LYS A 1 193 ? -11.066 6.456 1.739 1.00 89.06 193 LYS A CA 1
ATOM 1516 C C . LYS A 1 193 ? -9.729 6.119 2.382 1.00 89.06 193 LYS A C 1
ATOM 1518 O O . LYS A 1 193 ? -8.900 7.005 2.594 1.00 89.06 193 LYS A O 1
ATOM 1523 N N . VAL A 1 194 ? -9.508 4.833 2.644 1.00 94.12 194 VAL A N 1
ATOM 1524 C CA . VAL A 1 194 ? -8.160 4.314 2.896 1.00 94.12 194 VAL A CA 1
ATOM 1525 C C . VAL A 1 194 ? -7.372 4.417 1.592 1.00 94.12 194 VAL A C 1
ATOM 1527 O O . VAL A 1 194 ? -7.862 3.996 0.547 1.00 94.12 194 VAL A O 1
ATOM 1530 N N . ILE A 1 195 ? -6.185 5.015 1.657 1.00 92.50 195 ILE A N 1
ATOM 1531 C CA . ILE A 1 195 ? -5.272 5.195 0.513 1.00 92.50 195 ILE A CA 1
ATOM 1532 C C . ILE A 1 195 ? -3.849 4.716 0.814 1.00 92.50 195 ILE A C 1
ATOM 1534 O O . ILE A 1 195 ? -2.945 4.862 -0.007 1.00 92.50 195 ILE A O 1
ATOM 1538 N N . TYR A 1 196 ? -3.650 4.157 2.004 1.00 92.12 196 TYR A N 1
ATOM 1539 C CA . TYR A 1 196 ? -2.400 3.564 2.434 1.00 92.12 196 TYR A CA 1
ATOM 1540 C C . TYR A 1 196 ? -2.688 2.437 3.422 1.00 92.12 196 TYR A C 1
ATOM 1542 O O . TYR A 1 196 ? -3.526 2.599 4.315 1.00 92.12 196 TYR A O 1
ATOM 1550 N N . PHE A 1 197 ? -1.970 1.327 3.295 1.00 93.19 197 PHE A N 1
ATOM 1551 C CA . PHE A 1 197 ? -1.797 0.400 4.402 1.00 93.19 197 PHE A CA 1
ATOM 1552 C C . PHE A 1 197 ? -0.410 -0.235 4.386 1.00 93.19 197 PHE A C 1
ATOM 1554 O O . PHE A 1 197 ? 0.176 -0.408 3.321 1.00 93.19 197 PHE A O 1
ATOM 1561 N N . GLU A 1 198 ? 0.065 -0.634 5.559 1.00 90.06 198 GLU A N 1
ATOM 1562 C CA . GLU A 1 198 ? 1.207 -1.527 5.747 1.00 90.06 198 GLU A CA 1
ATOM 1563 C C . GLU A 1 198 ? 0.874 -2.581 6.809 1.00 90.06 198 GLU A C 1
ATOM 1565 O O . GLU A 1 198 ? 0.151 -2.298 7.768 1.00 90.06 198 GLU A O 1
ATOM 1570 N N . LYS A 1 199 ? 1.398 -3.793 6.624 1.00 89.25 199 LYS A N 1
ATOM 1571 C CA . LYS A 1 199 ? 1.313 -4.949 7.517 1.00 89.25 199 LYS A CA 1
ATOM 1572 C C . LYS A 1 199 ? 2.720 -5.501 7.728 1.00 89.25 199 LYS A C 1
ATOM 1574 O O . LYS A 1 199 ? 3.440 -5.735 6.762 1.00 89.25 199 LYS A O 1
ATOM 1579 N N . VAL A 1 200 ? 3.088 -5.752 8.981 1.00 83.44 200 VAL A N 1
ATOM 1580 C CA . VAL A 1 200 ? 4.366 -6.387 9.337 1.00 83.44 200 VAL A CA 1
ATOM 1581 C C . VAL A 1 200 ? 4.127 -7.441 10.410 1.00 83.44 200 VAL A C 1
ATOM 1583 O O . VAL A 1 200 ? 3.328 -7.224 11.324 1.00 83.44 200 VAL A O 1
ATOM 1586 N N . GLU A 1 201 ? 4.800 -8.582 10.286 1.00 82.19 201 GLU A N 1
ATOM 1587 C CA . GLU A 1 201 ? 4.809 -9.634 11.306 1.00 82.19 201 GLU A CA 1
ATOM 1588 C C . GLU A 1 201 ? 5.514 -9.167 12.592 1.00 82.19 201 GLU A C 1
ATOM 1590 O O . GLU A 1 201 ? 6.381 -8.290 12.568 1.00 82.19 201 GLU A O 1
ATOM 1595 N N . LYS A 1 202 ? 5.099 -9.718 13.733 1.00 72.50 202 LYS A N 1
ATOM 1596 C CA . LYS A 1 202 ? 5.673 -9.444 15.056 1.00 72.50 202 LYS A CA 1
ATOM 1597 C C . LYS A 1 202 ? 6.730 -10.457 15.469 1.00 72.50 202 LYS A C 1
ATOM 1599 O O . LYS A 1 202 ? 6.528 -11.661 15.208 1.00 72.50 202 LYS A O 1
#

Secondary structure (DSSP, 8-state):
----------TTTT-------S---EEEE---HHHHHHHHHHHHHHIIIII-----TTS--EEEEEEEEEESSTT--PEEEEEEEEEEE--GGG--TT-EEEEEEEEETTS-SEEEEEEEE--SSSPPP---HHHHHHHHHHHHHHTT-S-TT---EEEPPPTTS---TTEEEEEEE-SSEEEEEEEETTTTEEEEEEEEE-

Radius of gyration: 17.14 Å; chains: 1; bounding box: 41×40×41 Å